Protein AF-A0A164T4S6-F1 (afdb_monomer_lite)

Organism: NCBI:txid1314777

Radius of gyration: 26.55 Å; chains: 1; bounding box: 50×39×120 Å

Secondary structure (DSSP, 8-state):
-HHHHHHHHHHSTTT-PPPPPPPHHHHHHHHHHHHHHHHSPPPHHHHHHHHHHHHHHHHHHHTT-HHHHHHHHTTS-HHHHHHHHHH-TTS-GGGGHHHHHHHHTT-HHHHHHHHHHHHT-GGGGG-TTTHHHHHHHHHHHGGGS-TT----TT---HHHHHHHHHSPPPTTTHHHHHHHHHHHHHTT-S-TTS-HHHHHHHHHHHH-GGGSTTTSTT--TTTSPPHHHHHHHHHHHHHHHHHHHHHHHHHHTT---------------S--SSSHHHHHHHHHHHHHHTTTSSS--------------

pLDDT: mean 75.46, std 19.37, range [27.86, 97.5]

Foldseek 3Di:
DVVVVVVCCVPCVVVPDPDPQDDPVLLVVLLVLLVVLLPDDDDPVSVVSNVVSLLSLQVCVVVVVLVVSVVSCVSDDVLSVLLSQLQPLVDQCVSNLSVLLSSCVPPLLVSQVVCLVVLPDPVCVVPLNSLRSVLVSLLSSVVVDDPLDAHDQSQANLSSLVSCVVDQDDLQCQQSSLVSVLVNVVRPNHHDPRDCVSVLVSLVCLQCVPPPPPRPPPHDPVSHHDPVSNVSSVVSNVVVVVVVVVVVVVVVVPDDDDDDDDDDDDDDDDDPDPPPVPVVVVVVVVVVVVPPPPDDDDDDDDDDDDDDD

Structure (mmCIF, N/CA/C/O backbone):
data_AF-A0A164T4S6-F1
#
_entry.id   AF-A0A164T4S6-F1
#
loop_
_atom_site.group_PDB
_atom_site.id
_atom_site.type_symbol
_atom_site.label_atom_id
_atom_site.label_alt_id
_atom_site.label_comp_id
_atom_site.label_asym_id
_atom_site.label_entity_id
_atom_site.label_seq_id
_atom_site.pdbx_PDB_ins_code
_atom_site.Cartn_x
_atom_site.Cartn_y
_atom_site.Cartn_z
_atom_site.occupancy
_atom_site.B_iso_or_equiv
_atom_site.auth_seq_id
_atom_site.auth_comp_id
_atom_site.auth_asym_id
_atom_site.auth_atom_id
_atom_site.pdbx_PDB_model_num
ATOM 1 N N . MET A 1 1 ? 11.920 -16.104 32.845 1.00 53.53 1 MET A N 1
ATOM 2 C CA . MET A 1 1 ? 10.856 -15.092 32.630 1.00 53.53 1 MET A CA 1
ATOM 3 C C . MET A 1 1 ? 9.452 -15.702 32.611 1.00 53.53 1 MET A C 1
ATOM 5 O O . MET A 1 1 ? 8.543 -15.026 33.067 1.00 53.53 1 MET A O 1
ATOM 9 N N . SER A 1 2 ? 9.275 -16.958 32.174 1.00 69.00 2 SER A N 1
ATOM 10 C CA . SER A 1 2 ? 7.973 -17.657 32.152 1.00 69.00 2 SER A CA 1
ATOM 11 C C . SER A 1 2 ? 7.280 -17.756 33.525 1.00 69.00 2 SER A C 1
ATOM 13 O O . SER A 1 2 ? 6.100 -17.437 33.637 1.00 69.00 2 SER A O 1
ATOM 15 N N . ASP A 1 3 ? 8.021 -18.089 34.587 1.00 77.25 3 ASP A N 1
ATOM 16 C CA . ASP A 1 3 ? 7.434 -18.346 35.918 1.00 77.25 3 ASP A CA 1
ATOM 17 C C . ASP A 1 3 ? 6.824 -17.096 36.567 1.00 77.25 3 ASP A C 1
ATOM 19 O O . ASP A 1 3 ? 5.832 -17.168 37.286 1.00 77.25 3 ASP A O 1
ATOM 23 N N . ARG A 1 4 ? 7.379 -15.916 36.261 1.00 74.38 4 ARG A N 1
ATOM 24 C CA . ARG A 1 4 ? 6.845 -14.633 36.738 1.00 74.38 4 ARG A CA 1
ATOM 25 C C . ARG A 1 4 ? 5.521 -14.290 36.062 1.00 74.38 4 ARG A C 1
ATOM 27 O O . ARG A 1 4 ? 4.605 -13.845 36.739 1.00 74.38 4 ARG A O 1
ATOM 34 N N . ALA A 1 5 ? 5.415 -14.504 34.751 1.00 75.00 5 ALA A N 1
ATOM 35 C CA . ALA A 1 5 ? 4.175 -14.258 34.018 1.00 75.00 5 ALA A CA 1
ATOM 36 C C . ALA A 1 5 ? 3.054 -15.203 34.482 1.00 75.00 5 ALA A C 1
ATOM 38 O O . ALA A 1 5 ? 1.925 -14.761 34.677 1.00 75.00 5 ALA A O 1
ATOM 39 N N . GLN A 1 6 ? 3.378 -16.476 34.739 1.00 74.12 6 GLN A N 1
ATOM 40 C CA . GLN A 1 6 ? 2.424 -17.437 35.300 1.00 74.12 6 GLN A CA 1
ATOM 41 C C . GLN A 1 6 ? 1.972 -17.066 36.714 1.00 74.12 6 GLN A C 1
ATOM 4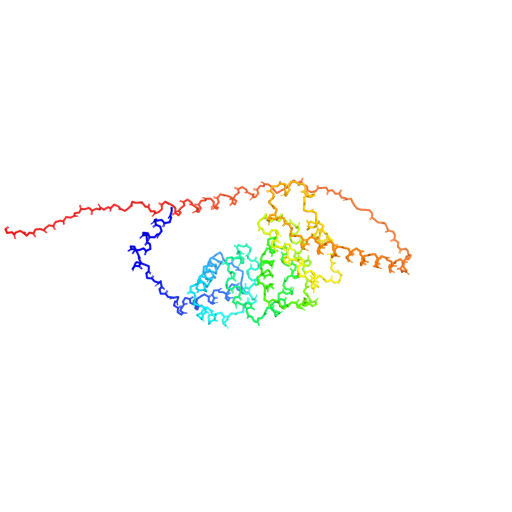3 O O . GLN A 1 6 ? 0.786 -17.170 37.006 1.00 74.12 6 GLN A O 1
ATOM 48 N N . PHE A 1 7 ? 2.881 -16.589 37.568 1.00 80.25 7 PHE A N 1
ATOM 49 C CA . PHE A 1 7 ? 2.536 -16.121 38.911 1.00 80.25 7 PHE A CA 1
ATOM 50 C C . PHE A 1 7 ? 1.555 -14.938 38.875 1.00 80.25 7 PHE A C 1
ATOM 52 O O . PHE A 1 7 ? 0.525 -14.977 39.542 1.00 80.25 7 PHE A O 1
ATOM 59 N N . TYR A 1 8 ? 1.813 -13.931 38.030 1.00 76.75 8 TYR A N 1
ATOM 60 C CA . TYR A 1 8 ? 0.903 -12.790 37.875 1.00 76.75 8 TYR A CA 1
ATOM 61 C C . TYR A 1 8 ? -0.464 -13.195 37.317 1.00 76.75 8 TYR A C 1
ATOM 63 O O . TYR A 1 8 ? -1.482 -12.715 37.805 1.00 76.75 8 TYR A O 1
ATOM 71 N N . LEU A 1 9 ? -0.511 -14.103 36.339 1.00 72.75 9 LEU A N 1
ATOM 72 C CA . LEU A 1 9 ? -1.779 -14.595 35.797 1.00 72.75 9 LEU A CA 1
ATOM 73 C C . LEU A 1 9 ? -2.565 -15.437 36.811 1.00 72.75 9 LEU A C 1
ATOM 75 O O . LEU A 1 9 ? -3.788 -15.374 36.809 1.00 72.75 9 LEU A O 1
ATOM 79 N N . ALA A 1 10 ? -1.892 -16.199 37.678 1.00 78.12 10 ALA A N 1
ATOM 80 C CA . ALA A 1 10 ? -2.542 -17.054 38.669 1.00 78.12 10 ALA A CA 1
ATOM 81 C C . ALA A 1 10 ? -3.061 -16.279 39.892 1.00 78.12 10 ALA A C 1
ATOM 83 O O . ALA A 1 10 ? -4.172 -16.545 40.347 1.00 78.12 10 ALA A O 1
ATOM 84 N N . GLU A 1 11 ? -2.293 -15.319 40.421 1.00 77.69 11 GLU A N 1
ATOM 85 C CA . GLU A 1 11 ? -2.702 -14.547 41.606 1.00 77.69 11 GLU A CA 1
ATOM 86 C C . GLU A 1 11 ? -3.629 -13.374 41.280 1.00 77.69 11 GLU A C 1
ATOM 88 O O . GLU A 1 11 ? -4.507 -13.050 42.077 1.00 77.69 11 GLU A O 1
ATOM 93 N N . GLN A 1 12 ? -3.460 -12.727 40.123 1.00 70.31 12 GLN A N 1
ATOM 94 C CA . GLN A 1 12 ? -4.200 -11.505 39.788 1.00 70.31 12 GLN A CA 1
ATOM 95 C C . GLN A 1 12 ? -5.342 -11.739 38.800 1.00 70.31 12 GLN A C 1
ATOM 97 O O . GLN A 1 12 ? -5.926 -10.779 38.305 1.00 70.31 12 GLN A O 1
ATOM 102 N N . HIS A 1 13 ? -5.722 -12.993 38.528 1.00 61.00 13 HIS A N 1
ATOM 103 C CA . HIS A 1 13 ? -6.769 -13.288 37.546 1.00 61.00 13 HIS A CA 1
ATOM 104 C C . HIS A 1 13 ? -8.099 -12.581 37.857 1.00 61.00 13 HIS A C 1
ATOM 106 O O . HIS A 1 13 ? -8.783 -12.129 36.946 1.00 61.00 13 HIS A O 1
ATOM 112 N N . ALA A 1 14 ? -8.425 -12.418 39.144 1.00 61.34 14 ALA A N 1
ATOM 113 C CA . ALA A 1 14 ? -9.614 -11.698 39.596 1.00 61.34 14 ALA A CA 1
ATOM 114 C C . ALA A 1 14 ? -9.501 -10.162 39.488 1.00 61.34 14 ALA A C 1
ATOM 116 O O . ALA A 1 14 ? -10.524 -9.483 39.501 1.00 61.34 14 ALA A O 1
ATOM 117 N N . ALA A 1 15 ? -8.286 -9.610 39.388 1.00 64.75 15 ALA A N 1
ATOM 118 C CA . ALA A 1 15 ? -8.046 -8.173 39.232 1.00 64.75 15 ALA A CA 1
ATOM 119 C C . ALA A 1 15 ? -8.125 -7.717 37.764 1.00 64.75 15 ALA A C 1
ATOM 121 O O . ALA A 1 15 ? -8.356 -6.542 37.495 1.00 64.75 15 ALA A O 1
ATOM 122 N N . PHE A 1 16 ? -7.987 -8.644 36.812 1.00 61.59 16 PHE A N 1
ATOM 123 C CA . PHE A 1 16 ? -8.205 -8.386 35.391 1.00 61.59 16 PHE A CA 1
ATOM 124 C C . PHE A 1 16 ? -9.669 -8.640 35.022 1.00 61.59 16 PHE A C 1
ATOM 126 O O . PHE A 1 16 ? -9.987 -9.531 34.236 1.00 61.59 16 PHE A O 1
ATOM 133 N N . THR A 1 17 ? -10.588 -7.866 35.601 1.00 63.00 17 THR A N 1
ATOM 134 C CA . THR A 1 17 ? -11.929 -7.762 35.020 1.00 63.00 17 THR A CA 1
ATOM 135 C C . THR A 1 17 ? -11.791 -7.091 33.664 1.00 63.00 17 THR A C 1
ATOM 137 O O . THR A 1 17 ? -11.206 -6.009 33.588 1.00 63.00 17 THR A O 1
ATOM 140 N N . SER A 1 18 ? -12.312 -7.720 32.607 1.00 58.50 18 SER A N 1
ATOM 141 C CA . SER A 1 18 ? -12.446 -7.073 31.303 1.00 58.50 18 SER A CA 1
ATOM 142 C C . SER A 1 18 ? -13.055 -5.693 31.516 1.00 58.50 18 SER A C 1
ATOM 144 O O . SER A 1 18 ? -14.086 -5.575 32.187 1.00 58.50 18 SER A O 1
ATOM 146 N N . LEU A 1 19 ? -12.386 -4.654 31.010 1.00 57.62 19 LEU A N 1
ATOM 147 C CA . LEU A 1 19 ? -12.955 -3.315 31.047 1.00 57.62 19 LEU A CA 1
ATOM 148 C C . LEU A 1 19 ? -14.334 -3.376 30.375 1.00 57.62 19 LEU A C 1
ATOM 150 O O . LEU A 1 19 ? -14.503 -4.126 29.406 1.00 57.62 19 LEU A O 1
ATOM 154 N N . PRO A 1 20 ? -15.337 -2.652 30.900 1.00 66.00 20 PRO A N 1
ATOM 155 C CA . PRO A 1 20 ? -16.595 -2.527 30.189 1.00 66.00 20 PRO A CA 1
ATOM 156 C C . PRO A 1 20 ? -16.285 -2.036 28.774 1.00 66.00 20 PRO A C 1
ATOM 158 O O . PRO A 1 20 ? -15.467 -1.131 28.597 1.00 66.00 20 PRO A O 1
ATOM 161 N N . GLY A 1 21 ? -16.900 -2.675 27.776 1.00 60.75 21 GLY A N 1
ATOM 162 C CA . GLY A 1 21 ? -16.766 -2.236 26.392 1.00 60.75 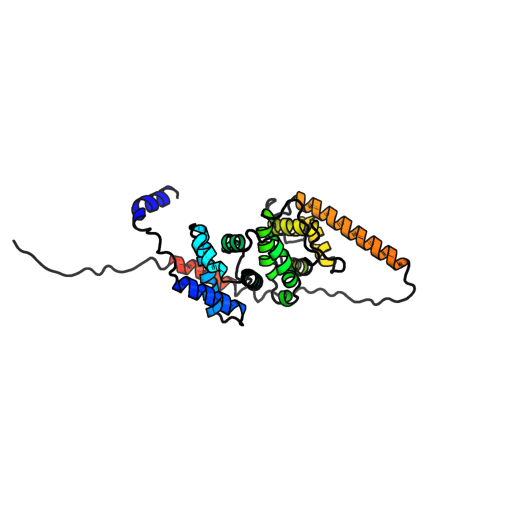21 GLY A CA 1
ATOM 163 C C . GLY A 1 21 ? -17.153 -0.757 26.250 1.00 60.75 21 GLY A C 1
ATOM 164 O O . GLY A 1 21 ? -17.875 -0.234 27.107 1.00 60.75 21 GLY A O 1
ATOM 165 N N . PRO A 1 22 ? -16.685 -0.082 25.188 1.00 65.88 22 PRO A N 1
ATOM 166 C CA . PRO A 1 22 ? -16.981 1.329 24.962 1.00 65.88 22 PRO A CA 1
ATOM 167 C C . PRO A 1 22 ? -18.489 1.573 25.003 1.00 65.88 22 PRO A C 1
ATOM 169 O O . PRO A 1 22 ? -19.285 0.770 24.501 1.00 65.88 22 PRO A O 1
ATOM 172 N N . SER A 1 23 ? -18.889 2.682 25.619 1.00 71.12 23 SER A N 1
ATOM 173 C CA . SER A 1 23 ? -20.292 3.070 25.651 1.00 71.12 23 SER A CA 1
ATOM 174 C C . SER A 1 23 ? -20.761 3.483 24.253 1.00 71.12 23 SER A C 1
ATOM 176 O O . SER A 1 23 ? -19.966 3.842 23.386 1.00 71.12 23 SER A O 1
ATOM 178 N N . ALA A 1 24 ? -22.076 3.478 24.023 1.00 67.31 24 ALA A N 1
ATOM 179 C CA . ALA A 1 24 ? -22.638 3.970 22.762 1.00 67.31 24 ALA A CA 1
ATOM 180 C C . ALA A 1 24 ? -22.253 5.436 22.474 1.00 67.31 24 ALA A C 1
ATOM 182 O O . ALA A 1 24 ? -22.134 5.812 21.315 1.00 67.31 24 ALA A O 1
ATOM 183 N N . GLN A 1 25 ? -22.019 6.235 23.521 1.00 71.00 25 GLN A N 1
ATOM 184 C CA . GLN A 1 25 ? -21.594 7.626 23.398 1.00 71.00 25 GLN A CA 1
ATOM 185 C C . GLN A 1 25 ? -20.127 7.743 22.963 1.00 71.00 25 GLN A C 1
ATOM 187 O O . GLN A 1 25 ? -19.822 8.561 22.102 1.00 71.00 25 GLN A O 1
ATOM 192 N N . ASP A 1 26 ? -19.240 6.890 23.486 1.00 68.19 26 ASP A N 1
ATOM 193 C CA . ASP A 1 26 ? -17.829 6.850 23.061 1.00 68.19 26 ASP A CA 1
ATOM 194 C C . ASP A 1 26 ? -17.719 6.460 21.581 1.00 68.19 26 ASP A C 1
ATOM 196 O O . ASP A 1 26 ? -16.892 6.976 20.834 1.00 68.19 26 ASP A O 1
ATOM 200 N N . ILE A 1 27 ? -18.601 5.556 21.151 1.00 65.12 27 ILE A N 1
ATOM 201 C CA . ILE A 1 27 ? -18.738 5.124 19.762 1.00 65.12 27 ILE A CA 1
ATOM 202 C C . ILE A 1 27 ? -19.210 6.272 18.856 1.00 65.12 27 ILE A C 1
ATOM 204 O O . ILE A 1 27 ? -18.716 6.411 17.738 1.00 65.12 27 ILE A O 1
ATOM 208 N N . GLU A 1 28 ? -20.166 7.078 19.314 1.00 69.94 28 GLU A N 1
ATOM 209 C CA . GLU A 1 28 ? -20.693 8.222 18.565 1.00 69.94 28 GLU A CA 1
ATOM 210 C C . GLU A 1 28 ? -19.655 9.351 18.463 1.00 69.94 28 GLU A C 1
ATOM 212 O O . GLU A 1 28 ? -19.387 9.820 17.360 1.00 69.94 28 GLU A O 1
ATOM 217 N N . GLU A 1 29 ? -18.964 9.699 19.560 1.00 74.44 29 GLU A N 1
ATOM 218 C CA . GLU A 1 29 ? -17.875 10.695 19.545 1.00 74.44 29 GLU A CA 1
ATOM 219 C C . GLU A 1 29 ? -16.728 10.266 18.618 1.00 74.44 29 GLU A C 1
ATOM 221 O O . GLU A 1 29 ? -16.158 11.086 17.893 1.00 74.44 29 GLU A O 1
ATOM 226 N N . LEU A 1 30 ? -16.408 8.972 18.599 1.00 69.00 30 LEU A N 1
ATOM 227 C CA . LEU A 1 30 ? -15.447 8.371 17.681 1.00 69.00 30 LEU A CA 1
ATOM 228 C C . LEU A 1 30 ? -15.857 8.566 16.210 1.00 69.00 30 LEU A C 1
ATOM 230 O O . LEU A 1 30 ? -15.025 8.961 15.388 1.00 69.00 30 LEU A O 1
ATOM 234 N N . VAL A 1 31 ? -17.121 8.291 15.872 1.00 68.06 31 VAL A N 1
ATOM 235 C CA . VAL A 1 31 ? -17.654 8.469 14.512 1.00 68.06 31 VAL A CA 1
ATOM 236 C C . VAL A 1 31 ? -17.639 9.942 14.119 1.00 68.06 31 VAL A C 1
ATOM 238 O O . VAL A 1 31 ? -17.130 10.272 13.048 1.00 68.06 31 VAL A O 1
ATOM 241 N N . ASP A 1 32 ? -18.112 10.825 14.994 1.00 74.62 32 ASP A N 1
ATOM 242 C CA . ASP A 1 32 ? -18.137 12.269 14.758 1.00 74.62 32 ASP A CA 1
ATOM 243 C C . ASP A 1 32 ? -16.727 12.834 14.573 1.00 74.62 32 ASP A C 1
ATOM 245 O O . ASP A 1 32 ? -16.488 13.627 13.661 1.00 74.62 32 ASP A O 1
ATOM 249 N N . THR A 1 33 ? -15.766 12.375 15.379 1.00 73.38 33 THR A N 1
ATOM 250 C CA . THR A 1 33 ? -14.356 12.766 15.257 1.00 73.38 33 THR A CA 1
ATOM 251 C C . THR A 1 33 ? -13.774 12.291 13.930 1.00 73.38 33 THR A C 1
ATOM 253 O O . THR A 1 33 ? -13.115 13.070 13.242 1.00 73.38 33 THR A O 1
ATOM 256 N N . ALA A 1 34 ? -14.036 11.044 13.524 1.00 67.12 34 ALA A N 1
ATOM 257 C CA . ALA A 1 34 ? -13.572 10.519 12.242 1.00 67.12 34 ALA A CA 1
ATOM 258 C C . ALA A 1 34 ? -14.177 11.287 11.056 1.00 67.12 34 ALA A C 1
ATOM 260 O O . ALA A 1 34 ? -13.459 11.633 10.120 1.00 67.12 34 ALA A O 1
ATOM 261 N N . VAL A 1 35 ? -15.473 11.608 11.103 1.00 69.25 35 VAL A N 1
ATOM 262 C CA . VAL A 1 35 ? -16.148 12.398 10.064 1.00 69.25 35 VAL A CA 1
ATOM 263 C C . VAL A 1 35 ? -15.596 13.825 10.021 1.00 69.25 35 VAL A C 1
ATOM 265 O O . VAL A 1 35 ? -15.234 14.299 8.943 1.00 69.25 35 VAL A O 1
ATOM 268 N N . ALA A 1 36 ? -15.445 14.494 11.166 1.00 72.81 36 ALA A N 1
ATOM 269 C CA . ALA A 1 36 ? -14.851 15.829 11.241 1.00 72.81 36 ALA A CA 1
ATOM 270 C C . ALA A 1 36 ? -13.428 15.846 10.661 1.00 72.81 36 ALA A C 1
ATOM 272 O O . ALA A 1 36 ? -13.088 16.728 9.872 1.00 72.81 36 ALA A O 1
ATOM 273 N N . PHE A 1 37 ? -12.633 14.817 10.966 1.00 69.62 37 PHE A N 1
ATOM 274 C CA . PHE A 1 37 ? -11.279 14.652 10.443 1.00 69.62 37 PHE A CA 1
ATOM 275 C C . PHE A 1 37 ? -11.242 14.540 8.913 1.00 69.62 37 PHE A C 1
ATOM 277 O O . PHE A 1 37 ? -10.322 15.038 8.268 1.00 69.62 37 PHE A O 1
ATOM 284 N N . THR A 1 38 ? -12.244 13.905 8.298 1.00 66.50 38 THR A N 1
ATOM 285 C CA . THR A 1 38 ? -12.304 13.787 6.830 1.00 66.50 38 THR A CA 1
ATOM 286 C C . THR A 1 38 ? -12.634 15.102 6.116 1.00 66.50 38 THR A C 1
ATOM 288 O O . THR A 1 38 ? -12.382 15.210 4.914 1.00 66.50 38 THR A O 1
ATOM 291 N N . HIS A 1 39 ? -13.181 16.095 6.827 1.00 67.62 39 HIS A N 1
ATOM 292 C CA . HIS A 1 39 ? -13.731 17.318 6.241 1.00 67.62 39 HIS A CA 1
ATOM 293 C C . HIS A 1 39 ? -12.917 18.597 6.496 1.00 67.62 39 HIS A C 1
ATOM 295 O O . HIS A 1 39 ? -13.219 19.598 5.845 1.00 67.62 39 HIS A O 1
ATOM 301 N N . ASP A 1 40 ? -11.897 18.594 7.365 1.00 67.75 40 ASP A N 1
ATOM 302 C CA . ASP A 1 40 ? -11.226 19.832 7.798 1.00 67.75 40 ASP A CA 1
ATOM 303 C C . ASP A 1 40 ? -9.687 19.747 7.896 1.00 67.75 40 ASP A C 1
ATOM 305 O O . ASP A 1 40 ? -9.095 18.666 7.914 1.00 67.75 40 ASP A O 1
ATOM 309 N N . VAL A 1 41 ? -9.027 20.913 7.955 1.00 56.09 41 VAL A N 1
ATOM 310 C CA . VAL A 1 41 ? -7.586 21.031 8.245 1.00 56.09 41 VAL A CA 1
ATOM 311 C C . VAL A 1 41 ? -7.369 20.767 9.731 1.00 56.09 41 VAL A C 1
ATOM 313 O O . VAL A 1 41 ? -7.910 21.459 10.591 1.00 56.09 41 VAL A O 1
ATOM 316 N N . THR A 1 42 ? -6.574 19.747 10.029 1.00 58.88 42 THR A N 1
ATOM 317 C CA . THR A 1 42 ? -6.456 19.179 11.367 1.00 58.88 42 THR A CA 1
ATOM 318 C C . THR A 1 42 ? -5.839 20.150 12.371 1.00 58.88 42 THR A C 1
ATOM 320 O O . THR A 1 42 ? -4.770 20.727 12.157 1.00 58.88 42 THR A O 1
ATOM 323 N N . THR A 1 43 ? -6.505 20.321 13.514 1.00 68.88 43 THR A N 1
ATOM 324 C CA . THR A 1 43 ? -5.838 20.802 14.727 1.00 68.88 43 THR A CA 1
ATOM 325 C C . THR A 1 43 ? -5.106 19.626 15.371 1.00 68.88 43 THR A C 1
ATOM 327 O O . THR A 1 43 ? -5.523 18.475 15.240 1.00 68.88 43 THR A O 1
ATOM 330 N N . GLN A 1 44 ? -4.022 19.898 16.099 1.00 72.69 44 GLN A N 1
ATOM 331 C CA . GLN A 1 44 ? -3.268 18.847 16.791 1.00 72.69 44 GLN A CA 1
ATOM 332 C C . GLN A 1 44 ? -4.151 18.023 17.753 1.00 72.69 44 GLN A C 1
ATOM 334 O O . GLN A 1 44 ? -3.960 16.821 17.891 1.00 72.69 44 GLN A O 1
ATOM 339 N N . GLU A 1 45 ? -5.142 18.649 18.389 1.00 74.62 45 GLU A N 1
ATOM 340 C CA . GLU A 1 45 ? -6.065 17.965 19.303 1.00 74.62 45 GLU A CA 1
ATOM 341 C C . GLU A 1 45 ? -7.004 16.991 18.570 1.00 74.62 45 GLU A C 1
ATOM 343 O O . GLU A 1 45 ? -7.277 15.902 19.075 1.00 74.62 45 GLU A O 1
ATOM 348 N N . LEU A 1 46 ? -7.472 17.350 17.367 1.00 73.06 46 LEU A N 1
ATOM 349 C CA . LEU A 1 46 ? -8.282 16.456 16.531 1.00 73.06 46 LEU A CA 1
ATOM 350 C C . LEU A 1 46 ? -7.455 15.281 15.997 1.00 73.06 46 LEU A C 1
ATOM 352 O O . LEU A 1 46 ? -7.969 14.164 15.947 1.00 73.06 46 LEU A O 1
ATOM 356 N N . ASP A 1 47 ? -6.179 15.513 15.664 1.00 74.62 47 ASP A N 1
ATOM 357 C CA . ASP A 1 47 ? -5.230 14.443 15.334 1.00 74.62 47 ASP A CA 1
ATOM 358 C C . ASP A 1 47 ? -5.140 13.428 16.479 1.00 74.62 47 ASP A C 1
ATOM 360 O O . ASP A 1 47 ? -5.366 12.243 16.254 1.00 74.62 47 ASP A O 1
ATOM 364 N N . GLU A 1 48 ? -4.843 13.877 17.703 1.00 80.12 48 GLU A N 1
ATOM 365 C CA . GLU A 1 48 ? -4.649 12.997 18.864 1.00 80.12 48 GLU A CA 1
ATOM 366 C C . GLU A 1 48 ? -5.906 12.189 19.203 1.00 80.12 48 GLU A C 1
ATOM 368 O O . GLU A 1 48 ? -5.820 10.971 19.383 1.00 80.12 48 GLU A O 1
ATOM 373 N N . LYS A 1 49 ? -7.081 12.834 19.207 1.00 79.75 49 LYS A N 1
ATOM 374 C CA . LYS A 1 49 ? -8.357 12.141 19.419 1.00 79.75 49 LYS A CA 1
ATOM 375 C C . LYS A 1 49 ? -8.618 11.085 18.354 1.00 79.75 49 LYS A C 1
ATOM 377 O O . LYS A 1 49 ? -9.011 9.977 18.700 1.00 79.75 49 LYS A O 1
ATOM 382 N N . PHE A 1 50 ? -8.374 11.401 17.080 1.00 78.50 50 PHE A N 1
ATOM 383 C CA . PHE A 1 50 ? -8.542 10.450 15.982 1.00 78.50 50 PHE A CA 1
ATOM 384 C C . PHE A 1 50 ? -7.581 9.255 16.100 1.00 78.50 50 PHE A C 1
ATOM 386 O O . PHE A 1 50 ? -7.980 8.117 15.844 1.00 78.50 50 PHE A O 1
ATOM 393 N N . ILE A 1 51 ? -6.332 9.481 16.532 1.00 80.25 51 ILE A N 1
ATOM 394 C CA . ILE A 1 51 ? -5.367 8.398 16.784 1.00 80.25 51 ILE A CA 1
ATOM 395 C C . ILE A 1 51 ? -5.914 7.428 17.833 1.00 80.25 51 ILE A C 1
ATOM 397 O O . ILE A 1 51 ? -5.951 6.220 17.592 1.00 80.25 51 ILE A O 1
ATOM 401 N N . ASP A 1 52 ? -6.339 7.953 18.980 1.00 82.62 52 ASP A N 1
ATOM 402 C CA . ASP A 1 52 ? -6.804 7.149 20.112 1.00 82.62 52 ASP A CA 1
ATOM 403 C C . ASP A 1 52 ? -8.061 6.341 19.759 1.00 82.62 52 ASP A C 1
ATOM 405 O O . ASP A 1 52 ? -8.141 5.129 19.981 1.00 82.62 52 ASP A O 1
ATOM 409 N N . ALA A 1 53 ? -8.988 7.000 19.070 1.00 81.25 53 ALA A N 1
ATOM 410 C CA . ALA A 1 53 ? -10.172 6.432 18.446 1.00 81.25 53 ALA A CA 1
ATOM 411 C C . ALA A 1 53 ? -9.876 5.187 17.587 1.00 81.25 53 ALA A C 1
ATOM 413 O O . ALA A 1 53 ? -10.463 4.111 17.760 1.00 81.25 53 ALA A O 1
ATOM 414 N N . VAL A 1 54 ? -8.942 5.326 16.646 1.00 82.38 54 VAL A N 1
ATOM 415 C CA . VAL A 1 54 ? -8.575 4.269 15.700 1.00 82.38 54 VAL A CA 1
ATOM 416 C C . VAL A 1 54 ? -7.863 3.115 16.407 1.00 82.38 54 VAL A C 1
ATOM 418 O O . VAL A 1 54 ? -8.156 1.947 16.134 1.00 82.38 54 VAL A O 1
ATOM 421 N N . MET A 1 55 ? -6.949 3.424 17.329 1.00 84.06 55 MET A N 1
ATOM 422 C CA . MET A 1 55 ? -6.239 2.411 18.112 1.00 84.06 55 MET A CA 1
ATOM 423 C C . MET A 1 55 ? -7.201 1.613 18.996 1.00 84.06 55 MET A C 1
ATOM 425 O O . MET A 1 55 ? -7.100 0.385 19.053 1.00 84.06 55 MET A O 1
ATOM 429 N N . THR A 1 56 ? -8.184 2.286 19.597 1.00 83.31 56 THR A N 1
ATOM 430 C CA . THR A 1 56 ? -9.256 1.655 20.374 1.00 83.31 56 THR A CA 1
ATOM 431 C C . THR A 1 56 ? -10.067 0.693 19.510 1.00 83.31 56 THR A C 1
ATOM 433 O O . THR A 1 56 ? -10.226 -0.472 19.874 1.00 83.31 56 THR A O 1
ATOM 436 N N . CYS A 1 57 ? -10.497 1.115 18.314 1.00 82.31 57 CYS A N 1
ATOM 437 C CA . CYS A 1 57 ? -11.197 0.231 17.374 1.00 82.31 57 CYS A CA 1
ATOM 438 C C . CYS A 1 57 ? -10.378 -1.014 17.028 1.00 82.31 57 CYS A C 1
ATOM 440 O O . CYS A 1 57 ? -10.904 -2.126 17.005 1.00 82.31 57 CYS A O 1
ATOM 442 N N . ASN A 1 58 ? -9.084 -0.838 16.759 1.00 85.69 58 ASN A N 1
ATOM 443 C CA . ASN A 1 58 ? -8.212 -1.948 16.407 1.00 85.69 58 ASN A CA 1
ATOM 444 C C . ASN A 1 58 ? -8.007 -2.923 17.586 1.00 85.69 58 ASN A C 1
ATOM 446 O O . ASN A 1 58 ? -7.993 -4.134 17.364 1.00 85.69 58 ASN A O 1
ATOM 450 N N . SER A 1 59 ? -7.922 -2.424 18.828 1.00 84.62 59 SER A N 1
ATOM 451 C CA . SER A 1 59 ? -7.874 -3.268 20.037 1.00 84.62 59 SER A CA 1
ATOM 452 C C . SER A 1 59 ? -9.151 -4.089 20.204 1.00 84.62 59 SER A C 1
ATOM 454 O O . SER A 1 59 ? -9.085 -5.302 20.395 1.00 84.62 59 SER A O 1
ATOM 456 N N . LEU A 1 60 ? -10.317 -3.459 20.029 1.00 84.38 60 LEU A N 1
ATOM 457 C CA . LEU A 1 60 ? -11.619 -4.125 20.146 1.00 84.38 60 LEU A CA 1
ATOM 458 C C . LEU A 1 60 ? -11.786 -5.271 19.141 1.00 84.38 60 LEU A C 1
ATOM 460 O O . LEU A 1 60 ? -12.328 -6.322 19.483 1.00 84.38 60 LEU A O 1
ATOM 464 N N . ILE A 1 61 ? -11.275 -5.111 17.915 1.00 84.25 61 ILE A N 1
ATOM 465 C CA . ILE A 1 61 ? -11.245 -6.204 16.931 1.00 84.25 61 ILE A CA 1
ATOM 466 C C . ILE A 1 61 ? -10.401 -7.375 17.456 1.00 84.25 61 ILE A C 1
ATOM 468 O O . ILE A 1 61 ? -10.822 -8.528 17.347 1.00 84.25 61 ILE A O 1
ATOM 472 N N . GLY A 1 62 ? -9.239 -7.090 18.053 1.00 81.38 62 GLY A N 1
ATOM 473 C CA . GLY A 1 62 ? -8.372 -8.098 18.673 1.00 81.38 62 GLY A CA 1
ATOM 474 C C . GLY A 1 62 ? -9.029 -8.829 19.850 1.00 81.38 62 GLY A C 1
ATOM 475 O O . GLY A 1 62 ? -8.824 -10.030 20.024 1.00 81.38 62 GLY A O 1
ATOM 476 N N . GLU A 1 63 ? -9.882 -8.136 20.602 1.00 83.69 63 GLU A N 1
ATOM 477 C CA . GLU A 1 63 ? -10.663 -8.668 21.728 1.00 83.69 63 GLU A CA 1
ATOM 478 C C . GLU A 1 63 ? -11.948 -9.404 21.298 1.00 83.69 63 GLU A C 1
ATOM 480 O O . GLU A 1 63 ? -12.772 -9.771 22.133 1.00 83.69 63 GLU A O 1
ATOM 485 N N . GLN A 1 64 ? -12.113 -9.675 19.998 1.00 79.69 64 GLN A N 1
ATOM 486 C CA . GLN A 1 64 ? -13.273 -10.350 19.398 1.00 79.69 64 GLN A CA 1
ATOM 487 C C . GLN A 1 64 ? -14.589 -9.552 19.450 1.00 79.69 64 GLN A C 1
ATOM 489 O O . GLN A 1 64 ? -15.640 -10.088 19.089 1.00 79.69 64 GLN A O 1
ATOM 494 N N . ALA A 1 65 ? -14.543 -8.255 19.765 1.00 82.44 65 ALA A N 1
ATOM 495 C CA . ALA A 1 65 ? -15.677 -7.330 19.667 1.00 82.44 65 ALA A CA 1
ATOM 496 C C . ALA A 1 65 ? -15.893 -6.830 18.219 1.00 82.44 65 ALA A C 1
ATOM 498 O O . ALA A 1 65 ? -16.121 -5.652 17.934 1.00 82.44 65 ALA A O 1
ATOM 499 N N . VAL A 1 66 ? -15.779 -7.746 17.250 1.00 85.06 66 VAL A N 1
ATOM 500 C CA . VAL A 1 66 ? -15.847 -7.441 15.811 1.00 85.06 66 VAL A CA 1
ATOM 501 C C . VAL A 1 66 ? -17.237 -6.946 15.415 1.00 85.06 66 VAL A C 1
ATOM 503 O O . VAL A 1 66 ? -17.369 -6.131 14.505 1.00 85.06 66 VAL A O 1
ATOM 506 N N . ARG A 1 67 ? -18.292 -7.436 16.078 1.00 84.12 67 ARG A N 1
ATOM 507 C CA . ARG A 1 67 ? -19.679 -7.077 15.748 1.00 84.12 67 ARG A CA 1
ATOM 508 C C . ARG A 1 67 ? -19.957 -5.618 16.088 1.00 84.12 67 ARG A C 1
ATOM 510 O O . ARG A 1 67 ? -20.592 -4.920 15.303 1.00 84.12 67 ARG A O 1
ATOM 517 N N . GLU A 1 68 ? -19.461 -5.189 17.238 1.00 81.31 68 GLU A N 1
ATOM 518 C CA . GLU A 1 68 ? -19.536 -3.833 17.748 1.00 81.31 68 GLU A CA 1
ATOM 519 C C . GLU A 1 68 ? -18.838 -2.913 16.755 1.00 81.31 68 GLU A C 1
ATOM 521 O O . GLU A 1 68 ? -19.496 -2.057 16.175 1.00 81.31 68 GLU A O 1
ATOM 526 N N . VAL A 1 69 ? -17.568 -3.182 16.432 1.00 82.12 69 VAL A N 1
ATOM 527 C CA . VAL A 1 69 ? -16.802 -2.367 15.477 1.00 82.12 69 VAL A CA 1
ATOM 528 C C . VAL A 1 69 ? -17.442 -2.353 14.087 1.00 82.12 69 VAL A C 1
ATOM 530 O O . VAL A 1 69 ? -17.535 -1.285 13.486 1.00 82.12 69 VAL A O 1
ATOM 533 N N . LYS A 1 70 ? -17.973 -3.481 13.586 1.00 84.12 70 LYS A N 1
ATOM 534 C CA . LYS A 1 70 ? -18.729 -3.502 12.319 1.00 84.12 70 LYS A CA 1
ATOM 535 C C . LYS A 1 70 ? -19.924 -2.542 12.362 1.00 84.12 70 LYS A C 1
ATOM 537 O O . LYS A 1 70 ? -20.121 -1.808 11.397 1.00 84.12 70 LYS A O 1
ATOM 542 N N . ASN A 1 71 ? -20.663 -2.501 13.471 1.00 81.25 71 ASN A N 1
ATOM 543 C CA . ASN A 1 71 ? -21.805 -1.601 13.660 1.00 81.25 71 ASN A CA 1
ATOM 544 C C . ASN A 1 71 ? -21.400 -0.117 13.744 1.00 81.25 71 ASN A C 1
ATOM 546 O O . ASN A 1 71 ? -22.094 0.742 13.210 1.00 81.25 71 ASN A O 1
ATOM 550 N N . ILE A 1 72 ? -20.258 0.202 14.361 1.00 74.56 72 ILE A N 1
ATOM 551 C CA . ILE A 1 72 ? -19.698 1.568 14.322 1.00 74.56 72 ILE A CA 1
ATOM 552 C C . ILE A 1 72 ? -19.371 1.934 12.876 1.00 74.56 72 ILE A C 1
ATOM 554 O O . ILE A 1 72 ? -19.811 2.943 12.328 1.00 74.56 72 ILE A O 1
ATOM 558 N N . SER A 1 73 ? -18.614 1.047 12.241 1.00 75.94 73 SER A N 1
ATOM 559 C CA . SER A 1 73 ? -17.984 1.291 10.957 1.00 75.94 73 SER A CA 1
ATOM 560 C C . SER A 1 73 ? -18.986 1.363 9.799 1.00 75.94 73 SER A C 1
ATOM 562 O O . SER A 1 73 ? -18.689 1.992 8.791 1.00 75.94 73 SER A O 1
ATOM 564 N N . SER A 1 74 ? -20.198 0.807 9.949 1.00 81.31 74 SER A N 1
ATOM 565 C CA . SER A 1 74 ? -21.251 0.892 8.927 1.00 81.31 74 SER A CA 1
ATOM 566 C C . SER A 1 74 ? -21.748 2.314 8.665 1.00 81.31 74 SER A C 1
ATOM 568 O O . SER A 1 74 ? -22.400 2.543 7.649 1.00 81.31 74 SER A O 1
ATOM 570 N N . HIS A 1 75 ? -21.459 3.253 9.567 1.00 76.12 75 HIS A N 1
ATOM 571 C CA . HIS A 1 75 ? -21.849 4.657 9.447 1.00 76.12 75 HIS A CA 1
ATOM 572 C C . HIS A 1 75 ? -20.755 5.532 8.824 1.00 76.12 75 HIS A C 1
ATOM 574 O O . HIS A 1 75 ? -21.007 6.702 8.545 1.00 76.12 75 HIS A O 1
ATOM 580 N N . VAL A 1 76 ? -19.555 4.988 8.589 1.00 76.06 76 VAL A N 1
ATOM 581 C CA . VAL A 1 76 ? -18.399 5.764 8.129 1.00 76.06 76 VAL A CA 1
ATOM 582 C C . VAL A 1 76 ? -17.963 5.325 6.737 1.00 76.06 76 VAL A C 1
ATOM 584 O O . VAL A 1 76 ? -17.922 4.137 6.419 1.00 76.06 76 VAL A O 1
ATOM 587 N N . ASP A 1 77 ? -17.585 6.291 5.899 1.00 82.69 77 ASP A N 1
ATOM 588 C CA . ASP A 1 77 ? -16.944 5.999 4.621 1.00 82.69 77 ASP A CA 1
ATOM 589 C C . ASP A 1 77 ? -15.500 5.524 4.852 1.00 82.69 77 ASP A C 1
ATOM 591 O O . ASP A 1 77 ? -14.552 6.305 4.977 1.00 82.69 77 ASP A O 1
ATOM 595 N N . HIS A 1 78 ? -15.333 4.205 4.896 1.00 83.31 78 HIS A N 1
ATOM 596 C CA . HIS A 1 78 ? -14.041 3.540 5.024 1.00 83.31 78 HIS A CA 1
ATOM 597 C C . HIS A 1 78 ? -13.002 3.995 3.987 1.00 83.31 78 HIS A C 1
ATOM 599 O O . HIS A 1 78 ? -11.806 3.977 4.276 1.00 83.31 78 HIS A O 1
ATOM 605 N N . LEU A 1 79 ? -13.423 4.396 2.779 1.00 85.06 79 LEU A N 1
ATOM 606 C CA . LEU A 1 79 ? -12.493 4.877 1.760 1.00 85.06 79 LEU A CA 1
ATOM 607 C C . LEU A 1 79 ? -11.863 6.205 2.191 1.00 85.06 79 LEU A C 1
ATOM 609 O O . LEU A 1 79 ? -10.671 6.413 1.966 1.00 85.06 79 LEU A O 1
ATOM 613 N N . GLN A 1 80 ? -12.632 7.091 2.829 1.00 83.06 80 GLN A N 1
ATOM 614 C CA . GLN A 1 80 ? -12.100 8.346 3.367 1.00 83.06 80 GLN A CA 1
ATOM 615 C C . GLN A 1 80 ? -11.165 8.090 4.542 1.00 83.06 80 GLN A C 1
ATOM 617 O O . GLN A 1 80 ? -10.091 8.684 4.591 1.00 83.06 80 GLN A O 1
ATOM 622 N N . ILE A 1 81 ? -11.514 7.147 5.424 1.00 81.19 81 ILE A N 1
ATOM 623 C CA . ILE A 1 81 ? -10.629 6.709 6.510 1.00 81.19 81 ILE A CA 1
ATOM 624 C C . ILE A 1 81 ? -9.282 6.216 5.946 1.00 81.19 81 ILE A C 1
ATOM 626 O O . ILE A 1 81 ? -8.221 6.631 6.409 1.00 81.19 81 ILE A O 1
ATOM 630 N N . LEU A 1 82 ? -9.294 5.376 4.905 1.00 85.31 82 LEU A N 1
ATOM 631 C CA . LEU A 1 82 ? -8.059 4.896 4.275 1.00 85.31 82 LEU A CA 1
ATOM 632 C C . LEU A 1 82 ? -7.244 6.029 3.644 1.00 85.31 82 LEU A C 1
ATOM 634 O O . LEU A 1 82 ? -6.026 6.065 3.803 1.00 85.31 82 LEU A O 1
ATOM 638 N N . LYS A 1 83 ? -7.893 6.979 2.961 1.00 86.69 83 LYS A N 1
ATOM 639 C CA . LYS A 1 83 ? -7.215 8.163 2.403 1.00 86.69 83 LYS A CA 1
ATOM 640 C C . LYS A 1 83 ? -6.568 9.010 3.495 1.00 86.69 83 LYS A C 1
ATOM 642 O O . LYS A 1 83 ? -5.447 9.481 3.309 1.00 86.69 83 LYS A O 1
ATOM 647 N N . VAL A 1 84 ? -7.245 9.169 4.630 1.00 83.88 84 VAL A N 1
ATOM 648 C CA . VAL A 1 84 ? -6.712 9.833 5.823 1.00 83.88 84 VAL A CA 1
ATOM 649 C C . VAL A 1 84 ? -5.459 9.118 6.323 1.00 83.88 84 VAL A C 1
ATOM 651 O O . VAL A 1 84 ? -4.433 9.770 6.502 1.00 83.88 84 VAL A O 1
ATOM 654 N N . PHE A 1 85 ? -5.493 7.791 6.473 1.00 84.06 85 PHE A N 1
ATOM 655 C CA . PHE A 1 85 ? -4.313 7.037 6.906 1.00 84.06 85 PHE A CA 1
ATOM 656 C C . PHE A 1 85 ? -3.153 7.130 5.920 1.00 84.06 85 PHE A C 1
ATOM 658 O O . PHE A 1 85 ? -2.005 7.227 6.337 1.00 84.06 85 PHE A O 1
ATOM 665 N N . ILE A 1 86 ? -3.432 7.156 4.615 1.00 85.62 86 ILE A N 1
ATOM 666 C CA . ILE A 1 86 ? -2.374 7.316 3.615 1.00 85.62 86 ILE A CA 1
ATOM 667 C C . ILE A 1 86 ? -1.741 8.711 3.677 1.00 85.62 86 ILE A C 1
ATOM 669 O O . ILE A 1 86 ? -0.526 8.838 3.530 1.00 85.62 86 ILE A O 1
ATOM 673 N N . ARG A 1 87 ? -2.538 9.760 3.910 1.00 83.94 87 ARG A N 1
ATOM 674 C CA . ARG A 1 87 ? -2.020 11.129 4.073 1.00 83.94 87 ARG A CA 1
ATOM 675 C C . ARG A 1 87 ? -1.270 11.314 5.387 1.00 83.94 87 ARG A C 1
ATOM 677 O O . ARG A 1 87 ? -0.324 12.094 5.446 1.00 83.94 87 ARG A O 1
ATOM 684 N N . ASN A 1 88 ? -1.685 10.617 6.439 1.00 81.56 88 ASN A N 1
ATOM 685 C CA . ASN A 1 88 ? -1.113 10.771 7.764 1.00 81.56 88 ASN A CA 1
ATOM 686 C C . ASN A 1 88 ? -0.027 9.719 8.027 1.00 81.56 88 ASN A C 1
ATOM 688 O O . ASN A 1 88 ? -0.265 8.663 8.608 1.00 81.56 88 ASN A O 1
ATOM 692 N N . THR A 1 89 ? 1.202 10.059 7.643 1.00 76.12 89 THR A N 1
ATOM 693 C CA . THR A 1 89 ? 2.386 9.187 7.742 1.00 76.12 89 THR A CA 1
ATOM 694 C C . THR A 1 89 ? 2.802 8.861 9.181 1.00 76.12 89 THR A C 1
ATOM 696 O O . THR A 1 89 ? 3.662 8.006 9.394 1.00 76.12 89 THR A O 1
ATOM 699 N N . ARG A 1 90 ? 2.178 9.493 10.189 1.00 76.69 90 ARG A N 1
ATOM 700 C CA . ARG A 1 90 ? 2.351 9.123 11.603 1.00 76.69 90 ARG A CA 1
ATOM 701 C C . ARG A 1 90 ? 1.719 7.768 11.920 1.00 76.69 90 ARG A C 1
ATOM 703 O O . ARG A 1 90 ? 2.127 7.124 12.885 1.00 76.69 90 ARG A O 1
ATOM 710 N N . PHE A 1 91 ? 0.752 7.325 11.116 1.00 76.69 91 PHE A N 1
ATOM 711 C CA . PHE A 1 91 ? 0.128 6.022 11.268 1.00 76.69 91 PHE A CA 1
ATOM 712 C C . PHE A 1 91 ? 0.826 4.978 10.411 1.00 76.69 91 PHE A C 1
ATOM 714 O O . PHE A 1 91 ? 0.888 5.075 9.188 1.00 76.69 91 PHE A O 1
ATOM 721 N N . ARG A 1 92 ? 1.292 3.917 11.068 1.00 83.88 92 ARG A N 1
ATOM 722 C CA . ARG A 1 92 ? 1.646 2.680 10.378 1.00 83.88 92 ARG A CA 1
ATOM 723 C C . ARG A 1 92 ? 0.381 1.861 10.198 1.00 83.88 92 ARG A C 1
ATOM 725 O O . ARG A 1 92 ? -0.279 1.523 11.180 1.00 83.88 92 ARG A O 1
ATOM 732 N N . ILE A 1 93 ? 0.071 1.497 8.959 1.00 89.88 93 ILE A N 1
ATOM 733 C CA . ILE A 1 93 ? -1.078 0.648 8.630 1.00 89.88 93 ILE A CA 1
ATOM 734 C C . ILE A 1 93 ? -0.942 -0.710 9.322 1.00 89.88 93 ILE A C 1
ATOM 736 O O . ILE A 1 93 ? -1.940 -1.307 9.715 1.00 89.88 93 ILE A O 1
ATOM 740 N N . SER A 1 94 ? 0.289 -1.175 9.555 1.00 84.94 94 SER A N 1
ATOM 741 C CA . SER A 1 94 ? 0.558 -2.390 10.330 1.00 84.94 94 SER A CA 1
ATOM 742 C C . SER A 1 94 ? -0.067 -2.366 11.733 1.00 84.94 94 SER A C 1
ATOM 744 O O . SER A 1 94 ? -0.581 -3.395 12.177 1.00 84.94 94 SER A O 1
ATOM 746 N N . HIS A 1 95 ? -0.096 -1.208 12.406 1.00 84.75 95 HIS A N 1
ATOM 747 C CA . HIS A 1 95 ? -0.680 -1.059 13.745 1.00 84.75 95 HIS A CA 1
ATOM 748 C C . HIS A 1 95 ? -2.207 -1.128 13.742 1.00 84.75 95 HIS A C 1
ATOM 750 O O . HIS A 1 95 ? -2.797 -1.487 14.754 1.00 84.75 95 HIS A O 1
ATOM 756 N N . ILE A 1 96 ? -2.835 -0.815 12.610 1.00 87.12 96 ILE A N 1
ATOM 757 C CA . ILE A 1 96 ? -4.293 -0.769 12.440 1.00 87.12 96 ILE A CA 1
ATOM 758 C C . ILE A 1 96 ? -4.774 -1.806 11.418 1.00 87.12 96 ILE A C 1
ATOM 760 O O . ILE A 1 96 ? -5.835 -1.677 10.807 1.00 87.12 96 ILE A O 1
ATOM 764 N N . SER A 1 97 ? -3.961 -2.839 11.198 1.00 90.31 97 SER A N 1
ATOM 765 C CA . SER A 1 97 ? -4.157 -3.819 10.133 1.00 90.31 97 SER A CA 1
ATOM 766 C C . SER A 1 97 ? -5.446 -4.616 10.295 1.00 90.31 97 SER A C 1
ATOM 768 O O . SER A 1 97 ? -6.060 -4.969 9.288 1.00 90.31 97 SER A O 1
ATOM 770 N N . ALA A 1 98 ? -5.898 -4.857 11.530 1.00 88.69 98 ALA A N 1
ATOM 771 C CA . ALA A 1 98 ? -7.155 -5.550 11.792 1.00 88.69 98 ALA A CA 1
ATOM 772 C C . ALA A 1 98 ? -8.354 -4.686 11.378 1.00 88.69 98 ALA A C 1
ATOM 774 O O . ALA A 1 98 ? -9.262 -5.177 10.709 1.00 88.69 98 ALA A O 1
ATOM 775 N N . LEU A 1 99 ? -8.314 -3.385 11.687 1.00 86.69 99 LEU A N 1
ATOM 776 C CA . LEU A 1 99 ? -9.329 -2.426 11.252 1.00 86.69 99 LEU A CA 1
ATOM 777 C C . LEU A 1 99 ? -9.352 -2.262 9.729 1.00 86.69 99 LEU A C 1
ATOM 779 O O . LEU A 1 99 ? -10.421 -2.304 9.123 1.00 86.69 99 LEU A O 1
ATOM 783 N N . VAL A 1 100 ? -8.185 -2.118 9.099 1.00 88.44 100 VAL A N 1
ATOM 784 C CA . VAL A 1 100 ? -8.093 -2.011 7.636 1.00 88.44 100 VAL A CA 1
ATOM 785 C C . VAL A 1 100 ? -8.597 -3.288 6.967 1.00 88.44 100 VAL A C 1
ATOM 787 O O . VAL A 1 100 ? -9.392 -3.196 6.037 1.00 88.44 100 VAL A O 1
ATOM 790 N N . SER A 1 101 ? -8.216 -4.466 7.473 1.00 89.75 101 SER A N 1
ATOM 791 C CA . SER A 1 101 ? -8.694 -5.761 6.963 1.00 89.75 101 SER A CA 1
ATOM 792 C C . SER A 1 101 ? -10.214 -5.885 7.067 1.00 89.75 101 SER A C 1
ATOM 794 O O . SER A 1 101 ? -10.866 -6.307 6.117 1.00 89.75 101 SER A O 1
ATOM 796 N N . LEU A 1 102 ? -10.789 -5.457 8.194 1.00 86.81 102 LEU A N 1
ATOM 797 C CA . LEU A 1 102 ? -12.236 -5.429 8.398 1.00 86.81 102 LEU A CA 1
ATOM 798 C C . LEU A 1 102 ? -12.941 -4.511 7.392 1.00 86.81 102 LEU A C 1
ATOM 800 O O . LEU A 1 102 ? -14.002 -4.851 6.877 1.00 86.81 102 LEU A O 1
ATOM 804 N N . ALA A 1 103 ? -12.351 -3.347 7.116 1.00 86.12 103 ALA A N 1
ATOM 805 C CA . ALA A 1 103 ? -12.915 -2.361 6.203 1.00 86.12 103 ALA A CA 1
ATOM 806 C C . ALA A 1 103 ? -12.901 -2.831 4.739 1.00 86.12 103 ALA A C 1
ATOM 808 O O . ALA A 1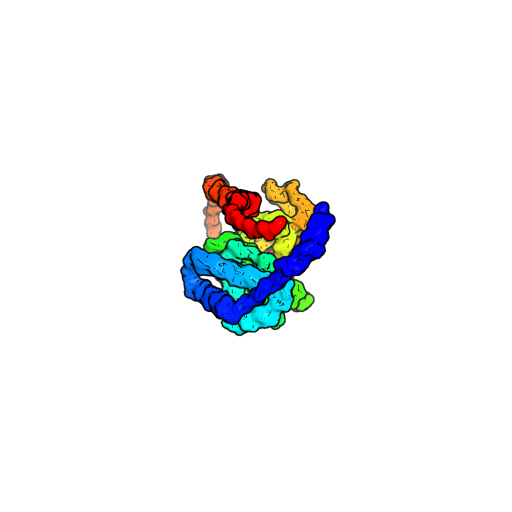 103 ? -13.831 -2.514 3.991 1.00 86.12 103 ALA A O 1
ATOM 809 N N . ILE A 1 104 ? -11.862 -3.573 4.330 1.00 88.88 104 ILE A N 1
ATOM 810 C CA . ILE A 1 104 ? -11.707 -4.085 2.958 1.00 88.88 104 ILE A CA 1
ATOM 811 C C . ILE A 1 104 ? -12.450 -5.400 2.699 1.00 88.88 104 ILE A C 1
ATOM 813 O O . ILE A 1 104 ? -12.698 -5.710 1.533 1.00 88.88 104 ILE A O 1
ATOM 817 N N . GLU A 1 105 ? -12.818 -6.135 3.753 1.00 88.12 105 GLU A N 1
ATOM 818 C CA . GLU A 1 105 ? -13.436 -7.464 3.680 1.00 88.12 105 GLU A CA 1
ATOM 819 C C . GLU A 1 105 ? -14.641 -7.486 2.719 1.00 88.12 105 GLU A C 1
ATOM 821 O O . GLU A 1 105 ? -15.645 -6.792 2.909 1.00 88.12 105 GLU A O 1
ATOM 826 N N . GLY A 1 106 ? -14.539 -8.296 1.662 1.00 86.50 106 GLY A N 1
ATOM 827 C CA . GLY A 1 106 ? -15.585 -8.488 0.655 1.00 86.50 106 GLY A CA 1
ATOM 828 C C . GLY A 1 106 ? -15.745 -7.338 -0.347 1.00 86.50 106 GLY A C 1
ATOM 829 O O . GLY A 1 106 ? -16.694 -7.340 -1.136 1.00 86.50 106 GLY A O 1
ATOM 830 N N . LYS A 1 107 ? -14.854 -6.340 -0.322 1.00 89.44 107 LYS A N 1
ATOM 831 C CA . LYS A 1 107 ? -14.878 -5.143 -1.183 1.00 89.44 107 LYS A CA 1
ATOM 832 C C . LYS A 1 107 ? -13.508 -4.820 -1.788 1.00 89.44 107 LYS A C 1
ATOM 834 O O . LYS A 1 107 ? -13.304 -3.731 -2.317 1.00 89.44 107 LYS A O 1
ATOM 839 N N . GLU A 1 108 ? -12.570 -5.754 -1.760 1.00 90.31 108 GLU A N 1
ATOM 840 C CA . GLU A 1 108 ? -11.150 -5.553 -2.069 1.00 90.31 108 GLU A CA 1
ATOM 841 C C . GLU A 1 108 ? -10.928 -4.946 -3.460 1.00 90.31 108 GLU A C 1
ATOM 843 O O . GLU A 1 108 ? -10.188 -3.977 -3.629 1.00 90.31 108 GLU A O 1
ATOM 848 N N . HIS A 1 109 ? -11.647 -5.463 -4.459 1.00 86.56 109 HIS A N 1
ATOM 849 C CA . HIS A 1 109 ? -11.588 -4.971 -5.837 1.00 86.56 109 HIS A CA 1
ATOM 850 C C . HIS A 1 109 ? -12.136 -3.546 -5.970 1.00 86.56 109 HIS A C 1
ATOM 852 O O . HIS A 1 109 ? -11.604 -2.752 -6.746 1.00 86.56 109 HIS A O 1
ATOM 858 N N . ALA A 1 110 ? -13.199 -3.224 -5.224 1.00 89.69 110 ALA A N 1
ATOM 859 C CA . ALA A 1 110 ? -13.777 -1.887 -5.219 1.00 89.69 110 ALA A CA 1
ATOM 860 C C . ALA A 1 110 ? -12.789 -0.892 -4.601 1.00 89.69 110 ALA A C 1
ATOM 862 O O . ALA A 1 110 ? -12.518 0.132 -5.216 1.00 89.69 110 ALA A O 1
ATOM 863 N N . TYR A 1 111 ? -12.151 -1.236 -3.477 1.00 89.44 111 TYR A N 1
ATOM 864 C CA . TYR A 1 111 ? -11.133 -0.376 -2.870 1.00 89.44 111 TYR A CA 1
ATOM 865 C C . TYR A 1 111 ? -9.930 -0.144 -3.770 1.00 89.44 111 TYR A C 1
ATOM 867 O O . TYR A 1 111 ? -9.482 0.992 -3.863 1.00 89.44 111 TYR A O 1
ATOM 875 N N . LEU A 1 112 ? -9.414 -1.166 -4.460 1.00 90.31 112 LEU A N 1
ATOM 876 C CA . LEU A 1 112 ? -8.299 -0.962 -5.392 1.00 90.31 112 LEU A CA 1
ATOM 877 C C . LEU A 1 112 ? -8.661 0.029 -6.501 1.00 90.31 112 LEU A C 1
ATOM 879 O O . LEU A 1 112 ? -7.884 0.935 -6.798 1.00 90.31 112 LEU A O 1
ATOM 883 N N . ARG A 1 113 ? -9.857 -0.104 -7.082 1.00 90.25 113 ARG A N 1
ATOM 884 C CA . ARG A 1 113 ? -10.353 0.834 -8.094 1.00 90.25 113 ARG A CA 1
ATOM 885 C C . ARG A 1 113 ? -10.551 2.235 -7.514 1.00 90.25 113 ARG A C 1
ATOM 887 O O . ARG A 1 113 ? -10.143 3.213 -8.130 1.00 90.25 113 ARG A O 1
ATOM 894 N N . ASP A 1 114 ? -11.153 2.348 -6.339 1.00 89.56 114 ASP A N 1
ATOM 895 C CA . ASP A 1 114 ? -11.543 3.641 -5.778 1.00 89.56 114 ASP A CA 1
ATOM 896 C C . ASP A 1 114 ? -10.335 4.387 -5.159 1.00 89.56 114 ASP A C 1
ATOM 898 O O . ASP A 1 114 ? -10.289 5.621 -5.162 1.00 89.56 114 ASP A O 1
ATOM 902 N N . LEU A 1 115 ? -9.309 3.658 -4.697 1.00 89.69 115 LEU A N 1
ATOM 903 C CA . LEU A 1 115 ? -8.010 4.206 -4.285 1.00 89.69 115 LEU A CA 1
ATOM 904 C C . LEU A 1 115 ? -7.120 4.576 -5.473 1.00 89.69 115 LEU A C 1
ATOM 906 O O . LEU A 1 115 ? -6.243 5.420 -5.320 1.00 89.69 115 LEU A O 1
ATOM 910 N N . SER A 1 116 ? -7.352 3.997 -6.650 1.00 90.38 116 SER A N 1
ATOM 911 C CA . SER A 1 116 ? -6.567 4.251 -7.859 1.00 90.38 116 SER A CA 1
ATOM 912 C C . SER A 1 116 ? -6.395 5.740 -8.157 1.00 90.38 116 SER A C 1
ATOM 914 O O . SER A 1 116 ? -5.276 6.227 -8.297 1.00 90.38 116 SER A O 1
ATOM 916 N N . ALA A 1 117 ? -7.506 6.485 -8.201 1.00 88.62 117 ALA A N 1
ATOM 917 C CA . ALA A 1 117 ? -7.487 7.919 -8.485 1.00 88.62 117 ALA A CA 1
ATOM 918 C C . ALA A 1 117 ? -6.675 8.695 -7.439 1.00 88.62 117 ALA A C 1
ATOM 920 O O . ALA A 1 117 ? -5.971 9.651 -7.759 1.00 88.62 117 ALA A O 1
ATOM 921 N N . PHE A 1 118 ? -6.744 8.245 -6.189 1.00 88.19 118 PHE A N 1
ATOM 922 C CA . PHE A 1 118 ? -6.021 8.844 -5.083 1.00 88.19 118 PHE A CA 1
ATOM 923 C C . PHE A 1 118 ? -4.517 8.532 -5.128 1.00 88.19 118 PHE A C 1
ATOM 925 O O . PHE A 1 118 ? -3.715 9.423 -4.890 1.00 88.19 118 PHE A O 1
ATOM 932 N N . MET A 1 119 ? -4.108 7.320 -5.515 1.00 89.12 119 MET A N 1
ATOM 933 C CA . MET A 1 119 ? -2.687 6.963 -5.666 1.00 89.12 119 MET A CA 1
ATOM 934 C C . MET A 1 119 ? -1.992 7.725 -6.803 1.00 89.12 119 MET A C 1
ATOM 936 O O . MET A 1 119 ? -0.770 7.861 -6.797 1.00 89.12 119 MET A O 1
ATOM 940 N N . THR A 1 120 ? -2.762 8.254 -7.757 1.00 89.50 120 THR A N 1
ATOM 941 C CA . THR A 1 120 ? -2.262 9.116 -8.839 1.00 89.50 120 THR A CA 1
ATOM 942 C C . THR A 1 120 ? -2.300 10.615 -8.517 1.00 89.50 120 THR A C 1
ATOM 944 O O . THR A 1 120 ? -1.825 11.424 -9.321 1.00 89.50 120 THR A O 1
ATOM 947 N N . ASP A 1 121 ? -2.854 11.001 -7.363 1.00 90.00 121 ASP A N 1
ATOM 948 C CA . ASP A 1 121 ? -2.989 12.396 -6.945 1.00 90.00 121 ASP A CA 1
ATOM 949 C C . ASP A 1 121 ? -1.614 13.018 -6.668 1.00 90.00 121 ASP A C 1
ATOM 951 O O . ASP A 1 121 ? -0.874 12.587 -5.784 1.00 90.00 121 ASP A O 1
ATOM 955 N N . GLN A 1 122 ? -1.278 14.074 -7.412 1.00 88.94 122 GLN A N 1
ATOM 956 C CA . GLN A 1 122 ? 0.001 14.769 -7.277 1.00 88.94 122 GLN A CA 1
ATOM 957 C C . GLN A 1 122 ? 0.178 15.445 -5.913 1.00 88.94 122 GLN A C 1
ATOM 959 O O . GLN A 1 122 ? 1.321 15.686 -5.534 1.00 88.94 122 GLN A O 1
ATOM 964 N N . SER A 1 123 ? -0.899 15.695 -5.155 1.00 88.38 123 SER A N 1
ATOM 965 C CA . SER A 1 123 ? -0.797 16.201 -3.778 1.00 88.38 123 SER A CA 1
ATOM 966 C C . SER A 1 123 ? -0.020 15.252 -2.856 1.00 88.38 123 SER A C 1
ATOM 968 O O . SER A 1 123 ? 0.565 15.688 -1.871 1.00 88.38 123 SER A O 1
ATOM 970 N N . LEU A 1 124 ? 0.092 13.962 -3.205 1.00 88.00 124 LEU A N 1
ATOM 971 C CA . LEU A 1 124 ? 0.938 13.012 -2.477 1.00 88.00 124 LEU A CA 1
ATOM 972 C C . LEU A 1 124 ? 2.433 13.362 -2.540 1.00 88.00 124 LEU A C 1
ATOM 974 O O . LEU A 1 124 ? 3.196 12.901 -1.697 1.00 88.00 124 LEU A O 1
ATOM 978 N N . LEU A 1 125 ? 2.871 14.183 -3.502 1.00 87.31 125 LEU A N 1
ATOM 979 C CA . LEU A 1 125 ? 4.257 14.658 -3.566 1.00 87.31 125 LEU A CA 1
ATOM 980 C C . LEU A 1 125 ? 4.635 15.577 -2.400 1.00 87.31 125 LEU A C 1
ATOM 982 O O . LEU A 1 125 ? 5.826 15.676 -2.100 1.00 87.31 125 LEU A O 1
ATOM 986 N N . ASP A 1 126 ? 3.653 16.192 -1.737 1.00 87.19 126 ASP A N 1
ATOM 987 C CA . ASP A 1 126 ? 3.865 17.009 -0.537 1.00 87.19 126 ASP A CA 1
ATOM 988 C C . ASP A 1 126 ? 4.143 16.143 0.709 1.00 87.19 126 ASP A C 1
ATOM 990 O O . ASP A 1 126 ? 4.583 16.648 1.743 1.00 87.19 126 ASP A O 1
ATOM 994 N N . TYR A 1 127 ? 3.947 14.823 0.599 1.00 86.12 127 TYR A N 1
ATOM 995 C CA . TYR A 1 127 ? 4.092 13.847 1.676 1.00 86.12 127 TYR A CA 1
ATOM 996 C C . TYR A 1 127 ? 5.124 12.775 1.278 1.00 86.12 127 TYR A C 1
ATOM 998 O O . TYR A 1 127 ? 4.759 11.725 0.743 1.00 86.12 127 TYR A O 1
ATOM 1006 N N . PRO A 1 128 ? 6.430 12.994 1.529 1.00 84.06 128 PRO A N 1
ATOM 1007 C CA . PRO A 1 128 ? 7.489 12.112 1.033 1.00 84.06 128 PRO A CA 1
ATOM 1008 C C . PRO A 1 128 ? 7.353 10.662 1.511 1.00 84.06 128 PRO A C 1
ATOM 1010 O O . PRO A 1 128 ? 7.731 9.760 0.770 1.00 84.06 128 PRO A O 1
ATOM 1013 N N . ASP A 1 129 ? 6.761 10.428 2.685 1.00 88.19 129 ASP A N 1
ATOM 1014 C CA . ASP A 1 129 ? 6.569 9.091 3.257 1.00 88.19 129 ASP A CA 1
ATOM 1015 C C . ASP A 1 129 ? 5.239 8.423 2.868 1.00 88.19 129 ASP A C 1
ATOM 1017 O O . ASP A 1 129 ? 4.994 7.281 3.259 1.00 88.19 129 ASP A O 1
ATOM 1021 N N . ALA A 1 130 ? 4.383 9.071 2.064 1.00 88.56 130 ALA A N 1
ATOM 1022 C CA . ALA A 1 130 ? 3.067 8.534 1.694 1.00 88.56 130 ALA A CA 1
ATOM 1023 C C . ALA A 1 130 ? 3.137 7.212 0.907 1.00 88.56 130 ALA A C 1
ATOM 1025 O O . ALA A 1 130 ? 2.166 6.457 0.873 1.00 88.56 130 ALA A O 1
ATOM 1026 N N . TYR A 1 131 ? 4.292 6.873 0.319 1.00 91.88 131 TYR A N 1
ATOM 1027 C CA . TYR A 1 131 ? 4.492 5.565 -0.311 1.00 91.88 131 TYR A CA 1
ATOM 1028 C C . TYR A 1 131 ? 4.334 4.404 0.681 1.00 91.88 131 TYR A C 1
ATOM 1030 O O . TYR A 1 131 ? 3.885 3.332 0.283 1.00 91.88 131 TYR A O 1
ATOM 1038 N N . GLN A 1 132 ? 4.698 4.594 1.956 1.00 92.81 132 GLN A N 1
ATOM 1039 C CA . GLN A 1 132 ? 4.658 3.527 2.955 1.00 92.81 132 GLN A CA 1
ATOM 1040 C C . GLN A 1 132 ? 3.229 3.036 3.201 1.00 92.81 132 GLN A C 1
ATOM 1042 O O . GLN A 1 132 ? 2.979 1.862 2.930 1.00 92.81 132 GLN A O 1
ATOM 1047 N N . PRO A 1 133 ? 2.277 3.883 3.641 1.00 92.00 133 PRO A N 1
ATOM 1048 C CA . PRO A 1 133 ? 0.916 3.427 3.890 1.00 92.00 133 PRO A CA 1
ATOM 1049 C C . PRO A 1 133 ? 0.224 2.934 2.614 1.00 92.00 133 PRO A C 1
ATOM 1051 O O . PRO A 1 133 ? -0.564 1.996 2.690 1.00 92.00 133 PRO A O 1
ATOM 1054 N N . ILE A 1 134 ? 0.554 3.480 1.433 1.00 93.88 134 ILE A N 1
ATOM 1055 C CA . ILE A 1 134 ? 0.054 2.947 0.153 1.00 93.88 134 ILE A CA 1
ATOM 1056 C C . ILE A 1 134 ? 0.457 1.480 -0.006 1.00 93.88 134 ILE A C 1
ATOM 1058 O O . ILE A 1 134 ? -0.402 0.624 -0.208 1.00 93.88 134 ILE A O 1
ATOM 1062 N N . ILE A 1 135 ? 1.752 1.174 0.103 1.00 95.06 135 ILE A N 1
ATOM 1063 C CA . ILE A 1 135 ? 2.247 -0.192 -0.090 1.00 95.06 135 ILE A CA 1
ATOM 1064 C C . ILE A 1 135 ? 1.738 -1.121 1.017 1.00 95.06 135 ILE A C 1
ATOM 1066 O O . ILE A 1 135 ? 1.391 -2.264 0.730 1.00 95.06 135 ILE A O 1
ATOM 1070 N N . GLU A 1 136 ? 1.633 -0.647 2.260 1.00 94.25 136 GLU A N 1
ATOM 1071 C CA . GLU A 1 136 ? 1.079 -1.440 3.363 1.00 94.25 136 GLU A CA 1
ATOM 1072 C C . GLU A 1 136 ? -0.399 -1.799 3.128 1.00 94.25 136 GLU A C 1
ATOM 1074 O O . GLU A 1 136 ? -0.776 -2.957 3.309 1.00 94.25 136 GLU A O 1
ATOM 1079 N N . VAL A 1 137 ? -1.230 -0.858 2.661 1.00 93.25 137 VAL A N 1
ATOM 1080 C CA . VAL A 1 137 ? -2.627 -1.143 2.278 1.00 93.25 137 VAL A CA 1
ATOM 1081 C C . VAL A 1 137 ? -2.677 -2.167 1.143 1.00 93.25 137 VAL A C 1
ATOM 1083 O O . VAL A 1 137 ? -3.439 -3.131 1.210 1.00 93.25 137 VAL A O 1
ATOM 1086 N N . LEU A 1 138 ? -1.835 -2.010 0.119 1.00 94.81 138 LEU A N 1
ATOM 1087 C CA . LEU A 1 138 ? -1.762 -2.956 -0.997 1.00 94.81 138 LEU A CA 1
ATOM 1088 C C . LEU A 1 138 ? -1.341 -4.360 -0.551 1.00 94.81 138 LEU A C 1
ATOM 1090 O O . LEU A 1 138 ? -1.888 -5.347 -1.053 1.00 94.81 138 LEU A O 1
ATOM 1094 N N . ALA A 1 139 ? -0.411 -4.450 0.400 1.00 94.81 139 ALA A N 1
ATOM 1095 C CA . ALA A 1 139 ? 0.034 -5.706 0.988 1.00 94.81 139 ALA A CA 1
ATOM 1096 C C . ALA A 1 139 ? -1.072 -6.374 1.819 1.00 94.81 139 ALA A C 1
ATOM 1098 O O . ALA A 1 139 ? -1.181 -7.597 1.795 1.00 94.81 139 ALA A O 1
ATOM 1099 N N . LEU A 1 140 ? -1.913 -5.597 2.513 1.00 93.06 140 LEU A N 1
ATOM 1100 C CA . LEU A 1 140 ? -3.073 -6.124 3.241 1.00 93.06 140 LEU A CA 1
ATOM 1101 C C . LEU A 1 140 ? -4.174 -6.635 2.313 1.00 93.06 140 LEU A C 1
ATOM 1103 O O . LEU A 1 140 ? -4.841 -7.605 2.652 1.00 93.06 140 LEU A O 1
ATOM 1107 N N . ILE A 1 141 ? -4.361 -6.012 1.150 1.00 92.81 141 ILE A N 1
ATOM 1108 C CA . ILE A 1 141 ? -5.362 -6.446 0.167 1.00 92.81 141 ILE A CA 1
ATOM 1109 C C . ILE A 1 141 ? -4.929 -7.740 -0.541 1.00 92.81 141 ILE A C 1
ATOM 1111 O O . ILE A 1 141 ? -5.767 -8.586 -0.851 1.00 92.81 141 ILE A O 1
ATOM 1115 N N . LEU A 1 142 ? -3.625 -7.920 -0.774 1.00 92.94 142 LEU A N 1
ATOM 1116 C CA . LEU A 1 142 ? -3.068 -8.989 -1.611 1.00 92.94 142 LEU A CA 1
ATOM 1117 C C . LEU A 1 142 ? -3.577 -10.411 -1.277 1.00 92.94 142 LEU A C 1
ATOM 1119 O O . LEU A 1 142 ? -3.973 -11.103 -2.217 1.00 92.94 142 LEU A O 1
ATOM 1123 N N . PRO A 1 143 ? -3.636 -10.867 -0.006 1.00 91.69 143 PRO A N 1
ATOM 1124 C CA . PRO A 1 143 ? -4.084 -12.222 0.342 1.00 91.69 143 PRO A CA 1
ATOM 1125 C C . PRO A 1 143 ? -5.541 -12.528 -0.020 1.00 91.69 143 PRO A C 1
ATOM 1127 O O . PRO A 1 143 ? -5.915 -13.695 -0.115 1.00 91.69 143 PRO A O 1
ATOM 1130 N N . TYR A 1 144 ? -6.360 -11.494 -0.206 1.00 89.94 144 TYR A N 1
ATOM 1131 C CA . TYR A 1 144 ? -7.789 -11.607 -0.488 1.00 89.94 144 TYR A CA 1
ATOM 1132 C C . TYR A 1 144 ? -8.103 -11.519 -1.990 1.00 89.94 144 TYR A C 1
ATOM 1134 O O . TYR A 1 144 ? -9.250 -11.686 -2.406 1.00 89.94 144 TYR A O 1
ATOM 1142 N N . LEU A 1 145 ? -7.092 -11.265 -2.828 1.00 90.12 145 LEU A N 1
ATOM 1143 C CA . LEU A 1 145 ? -7.269 -11.198 -4.273 1.00 90.12 145 LEU A CA 1
ATOM 1144 C C . LEU A 1 145 ? -7.331 -12.603 -4.892 1.00 90.12 145 LEU A C 1
ATOM 1146 O O . LEU A 1 145 ? -6.573 -13.497 -4.510 1.00 90.12 145 LEU A O 1
ATOM 1150 N N . PRO A 1 146 ? -8.189 -12.818 -5.905 1.00 89.50 146 PRO A N 1
ATOM 1151 C CA . PRO A 1 146 ? -8.245 -14.085 -6.611 1.00 89.50 146 PRO A CA 1
ATOM 1152 C C . PRO A 1 146 ? -6.956 -14.319 -7.406 1.00 89.50 146 PRO A C 1
ATOM 1154 O O . PRO A 1 146 ? -6.317 -13.388 -7.902 1.00 89.50 146 PRO A O 1
ATOM 1157 N N . SER A 1 147 ? -6.603 -15.590 -7.607 1.00 87.94 147 SER A N 1
ATOM 1158 C CA . SER A 1 147 ? -5.371 -15.975 -8.311 1.00 87.94 147 SER A CA 1
ATOM 1159 C C . SER A 1 147 ? -5.248 -15.371 -9.717 1.00 87.94 147 SER A C 1
ATOM 1161 O O . SER A 1 147 ? -4.150 -15.033 -10.147 1.00 87.94 147 SER A O 1
ATOM 1163 N N . GLN A 1 148 ? -6.380 -15.169 -10.390 1.00 88.62 148 GLN A N 1
ATOM 1164 C CA . GLN A 1 148 ? -6.539 -14.634 -11.740 1.00 88.62 148 GLN A CA 1
ATOM 1165 C C . GLN A 1 148 ? -6.839 -13.126 -11.777 1.00 88.62 148 GLN A C 1
ATOM 1167 O O . GLN A 1 148 ? -7.283 -12.612 -12.800 1.00 88.62 148 GLN A O 1
ATOM 1172 N N . PHE A 1 149 ? -6.659 -12.423 -10.659 1.00 91.00 149 PHE A N 1
ATOM 1173 C CA . PHE A 1 149 ? -6.885 -10.984 -10.570 1.00 91.00 149 PHE A CA 1
ATOM 1174 C C . PHE A 1 149 ? -6.051 -10.201 -11.597 1.00 91.00 149 PHE A C 1
ATOM 1176 O O . PHE A 1 149 ? -4.856 -10.438 -11.744 1.00 91.00 149 PHE A O 1
ATOM 1183 N N . THR A 1 150 ? -6.651 -9.208 -12.240 1.00 91.88 150 THR A N 1
ATOM 1184 C CA . THR A 1 150 ? -5.949 -8.208 -13.054 1.00 91.88 150 THR A CA 1
ATOM 1185 C C . THR A 1 150 ? -6.242 -6.832 -12.490 1.00 91.88 150 THR A C 1
ATOM 1187 O O . THR A 1 150 ? -7.367 -6.581 -12.048 1.00 91.88 150 THR A O 1
ATOM 1190 N N . THR A 1 151 ? -5.262 -5.934 -12.504 1.00 90.06 151 THR A N 1
ATOM 1191 C CA . THR A 1 151 ? -5.473 -4.588 -11.968 1.00 90.06 151 THR A CA 1
ATOM 1192 C C . THR A 1 151 ? -6.467 -3.815 -12.838 1.00 90.06 151 THR A C 1
ATOM 1194 O O . THR A 1 151 ? -6.481 -4.008 -14.058 1.00 90.06 151 THR A O 1
ATOM 1197 N N . PRO A 1 152 ? -7.306 -2.942 -12.247 1.00 88.81 152 PRO A N 1
ATOM 1198 C CA . PRO A 1 152 ? -8.125 -2.010 -13.017 1.00 88.81 152 PRO A CA 1
ATOM 1199 C C . PRO A 1 152 ? -7.267 -1.194 -13.990 1.00 88.81 152 PRO A C 1
ATOM 1201 O O . PRO A 1 152 ? -6.108 -0.906 -13.695 1.00 88.81 152 PRO A O 1
ATOM 1204 N N . LEU A 1 153 ? -7.829 -0.796 -15.133 1.00 86.00 153 LEU A N 1
ATOM 1205 C CA . LEU A 1 153 ? -7.093 -0.048 -16.161 1.00 86.00 153 LEU A CA 1
ATOM 1206 C C . LEU A 1 153 ? -6.593 1.310 -15.644 1.00 86.00 153 LEU A C 1
ATOM 1208 O O . LEU A 1 153 ? -5.586 1.839 -16.110 1.00 86.00 153 LEU A O 1
ATOM 1212 N N . GLU A 1 154 ? -7.318 1.881 -14.688 1.00 87.62 154 GLU A N 1
ATOM 1213 C CA . GLU A 1 154 ? -7.008 3.158 -14.061 1.00 87.62 154 GLU A CA 1
ATOM 1214 C C . GLU A 1 154 ? -5.885 3.044 -13.020 1.00 87.62 154 GLU A C 1
ATOM 1216 O O . GLU A 1 154 ? -5.309 4.069 -12.649 1.00 87.62 154 GLU A O 1
ATOM 1221 N N . PHE A 1 155 ? -5.581 1.821 -12.563 1.00 91.12 155 PHE A N 1
ATOM 1222 C CA . PHE A 1 155 ? -4.659 1.539 -11.466 1.00 91.12 155 PHE A CA 1
ATOM 1223 C C . PHE A 1 155 ? -3.208 1.694 -11.902 1.00 91.12 155 PHE A C 1
ATOM 1225 O O . PHE A 1 155 ? -2.658 0.853 -12.613 1.00 91.12 155 PHE A O 1
ATOM 1232 N N . ASP A 1 156 ? -2.587 2.782 -11.448 1.00 91.88 156 ASP A N 1
ATOM 1233 C CA . ASP A 1 156 ? -1.222 3.150 -11.800 1.00 91.88 156 ASP A CA 1
ATOM 1234 C C . ASP A 1 156 ? -0.388 3.466 -10.553 1.00 91.88 156 ASP A C 1
ATOM 1236 O O . ASP A 1 156 ? -0.693 4.380 -9.786 1.00 91.88 156 ASP A O 1
ATOM 1240 N N . LEU A 1 157 ? 0.704 2.722 -10.379 1.00 93.75 157 LEU A N 1
ATOM 1241 C CA . LEU A 1 157 ? 1.650 2.880 -9.274 1.00 93.75 157 LEU A CA 1
ATOM 1242 C C . LEU A 1 157 ? 2.836 3.792 -9.613 1.00 93.75 157 LEU A C 1
ATOM 1244 O O . LEU A 1 157 ? 3.764 3.915 -8.814 1.00 93.75 157 LEU A O 1
ATOM 1248 N N . SER A 1 158 ? 2.836 4.454 -10.771 1.00 92.25 158 SER A N 1
ATOM 1249 C CA . SER A 1 158 ? 3.944 5.311 -11.219 1.00 92.25 158 SER A CA 1
ATOM 1250 C C . SER A 1 158 ? 4.350 6.368 -10.185 1.00 92.25 158 SER A C 1
ATOM 1252 O O . SER A 1 158 ? 5.538 6.545 -9.897 1.00 92.25 158 SER A O 1
ATOM 1254 N N . LEU A 1 159 ? 3.372 7.041 -9.568 1.00 91.75 159 LEU A N 1
ATOM 1255 C CA . LEU A 1 159 ? 3.642 8.024 -8.515 1.00 91.75 159 LEU A CA 1
ATOM 1256 C C . LEU A 1 159 ? 4.201 7.360 -7.249 1.00 91.75 159 LEU A C 1
ATOM 1258 O O . LEU A 1 159 ? 5.152 7.870 -6.656 1.00 91.75 159 LEU A O 1
ATOM 1262 N N . THR A 1 160 ? 3.671 6.194 -6.875 1.00 93.50 160 THR A N 1
ATOM 1263 C CA . THR A 1 160 ? 4.172 5.396 -5.751 1.00 93.50 160 THR A CA 1
ATOM 1264 C C . THR A 1 160 ? 5.629 4.989 -5.960 1.00 93.50 160 THR A C 1
ATOM 1266 O O . THR A 1 160 ? 6.416 5.142 -5.033 1.00 93.50 160 THR A O 1
ATOM 1269 N N . PHE A 1 161 ? 6.038 4.566 -7.164 1.00 93.31 161 PHE A N 1
ATOM 1270 C CA . PHE A 1 161 ? 7.448 4.272 -7.470 1.00 93.31 161 PHE A CA 1
ATOM 1271 C C . PHE A 1 161 ? 8.336 5.504 -7.350 1.00 93.31 161 PHE A C 1
ATOM 1273 O O . PHE A 1 161 ? 9.428 5.429 -6.787 1.00 93.31 161 PHE A O 1
ATOM 1280 N N . LYS A 1 162 ? 7.866 6.652 -7.847 1.00 92.75 162 LYS A N 1
ATOM 1281 C CA . LYS A 1 162 ? 8.598 7.917 -7.743 1.00 92.75 162 LYS A CA 1
ATOM 1282 C C . LYS A 1 162 ? 8.815 8.326 -6.285 1.00 92.75 162 LYS A C 1
ATOM 1284 O O . LYS A 1 162 ? 9.909 8.768 -5.946 1.00 92.75 162 LYS A O 1
ATOM 1289 N N . LEU A 1 163 ? 7.804 8.175 -5.429 1.00 92.06 163 LEU A N 1
ATOM 1290 C CA . LEU A 1 163 ? 7.919 8.425 -3.989 1.00 92.06 163 LEU A CA 1
ATOM 1291 C C . LEU A 1 163 ? 8.815 7.385 -3.307 1.00 92.06 163 LEU A C 1
ATOM 1293 O O . LEU A 1 163 ? 9.706 7.749 -2.548 1.00 92.06 163 LEU A O 1
ATOM 1297 N N . PHE A 1 164 ? 8.632 6.103 -3.618 1.00 92.00 164 PHE A N 1
ATOM 1298 C CA . PHE A 1 164 ? 9.406 5.006 -3.042 1.00 92.00 164 PHE A CA 1
ATOM 1299 C C . PHE A 1 164 ? 10.907 5.160 -3.307 1.00 92.00 164 PHE A C 1
ATOM 1301 O O . PHE A 1 164 ? 11.699 5.035 -2.385 1.00 92.00 164 PHE A O 1
ATOM 1308 N N . LEU A 1 165 ? 11.302 5.504 -4.536 1.00 90.69 165 LEU A N 1
ATOM 1309 C CA . LEU A 1 165 ? 12.712 5.652 -4.923 1.00 90.69 165 LEU A CA 1
ATOM 1310 C C . LEU A 1 165 ? 13.373 6.950 -4.457 1.00 90.69 165 LEU A C 1
ATOM 1312 O O . LEU A 1 165 ? 14.597 7.051 -4.483 1.00 90.69 165 LEU A O 1
ATOM 1316 N N . ARG A 1 166 ? 12.586 7.956 -4.064 1.00 89.38 166 ARG A N 1
ATOM 1317 C CA . ARG A 1 166 ? 13.119 9.175 -3.437 1.00 89.38 166 ARG A CA 1
ATOM 1318 C C . ARG A 1 166 ? 13.579 8.938 -2.005 1.00 89.38 166 ARG A C 1
ATOM 1320 O O . ARG A 1 166 ? 14.314 9.767 -1.478 1.00 89.38 166 ARG A O 1
ATOM 1327 N N . ASN A 1 167 ? 13.124 7.852 -1.391 1.00 84.94 167 ASN A N 1
ATOM 1328 C CA . ASN A 1 167 ? 13.397 7.532 -0.006 1.00 84.94 167 ASN A CA 1
ATOM 1329 C C . ASN A 1 167 ? 14.255 6.275 0.089 1.00 84.94 167 ASN A C 1
ATOM 1331 O O . ASN A 1 167 ? 14.177 5.374 -0.748 1.00 84.94 167 ASN A O 1
ATOM 1335 N N . ASP A 1 168 ? 15.050 6.202 1.148 1.00 81.56 168 ASP A N 1
ATOM 1336 C CA . ASP A 1 168 ? 15.851 5.020 1.414 1.00 81.56 168 ASP A CA 1
ATOM 1337 C C . ASP A 1 168 ? 14.928 3.884 1.885 1.00 81.56 168 ASP A C 1
ATOM 1339 O O . ASP A 1 168 ? 14.187 4.052 2.862 1.00 81.56 168 ASP A O 1
ATOM 1343 N N . PRO A 1 169 ? 14.937 2.719 1.218 1.00 80.31 169 PRO A N 1
ATOM 1344 C CA . PRO A 1 169 ? 14.085 1.618 1.612 1.00 80.31 169 PRO A CA 1
ATOM 1345 C C . PRO A 1 169 ? 14.450 1.112 3.005 1.00 80.31 169 PRO A C 1
ATOM 1347 O O . PRO A 1 169 ? 15.609 0.819 3.311 1.00 80.31 169 PRO A O 1
ATOM 1350 N N . GLY A 1 170 ? 13.425 0.961 3.840 1.00 85.75 170 GLY A N 1
ATOM 1351 C CA . GLY A 1 170 ? 13.565 0.382 5.166 1.00 85.75 170 GLY A CA 1
ATOM 1352 C C . GLY A 1 170 ? 14.056 -1.061 5.088 1.00 85.75 170 GLY A C 1
ATOM 1353 O O . GLY A 1 170 ? 13.506 -1.880 4.352 1.00 85.75 170 GLY A O 1
ATOM 1354 N N . ARG A 1 171 ? 15.068 -1.383 5.897 1.00 86.88 171 ARG A N 1
ATOM 1355 C CA . ARG A 1 171 ? 15.659 -2.725 5.989 1.00 86.88 171 ARG A CA 1
ATOM 1356 C C . ARG A 1 171 ? 14.616 -3.813 6.264 1.00 86.88 171 ARG A C 1
ATOM 1358 O O . ARG A 1 171 ? 14.679 -4.889 5.682 1.00 86.88 171 ARG A O 1
ATOM 1365 N N . ASP A 1 172 ? 13.653 -3.517 7.130 1.00 87.62 172 ASP A N 1
ATOM 1366 C CA . ASP A 1 172 ? 12.650 -4.493 7.564 1.00 87.62 172 ASP A CA 1
ATOM 1367 C C . ASP A 1 172 ? 11.413 -4.527 6.655 1.00 87.62 172 ASP A C 1
ATOM 1369 O O . ASP A 1 172 ? 10.629 -5.470 6.713 1.00 87.62 172 ASP A O 1
ATOM 1373 N N . THR A 1 173 ? 11.241 -3.527 5.785 1.00 91.12 173 THR A N 1
ATOM 1374 C CA . THR A 1 173 ? 10.076 -3.415 4.895 1.00 91.12 173 THR A CA 1
ATOM 1375 C C . THR A 1 173 ? 10.398 -3.725 3.439 1.00 91.12 173 THR A C 1
ATOM 1377 O O . THR A 1 173 ? 9.487 -4.066 2.688 1.00 91.12 173 THR A O 1
ATOM 1380 N N . TRP A 1 174 ? 11.669 -3.655 3.023 1.00 92.94 174 TRP A N 1
ATOM 1381 C CA . TRP A 1 174 ? 12.073 -3.809 1.623 1.00 92.94 174 TRP A CA 1
ATOM 1382 C C . TRP A 1 174 ? 11.520 -5.068 0.972 1.00 92.94 174 TRP A C 1
ATOM 1384 O O . TRP A 1 174 ? 10.905 -4.990 -0.091 1.00 92.94 174 TRP A O 1
ATOM 1394 N N . ARG A 1 175 ? 11.724 -6.230 1.598 1.00 93.88 175 ARG A N 1
ATOM 1395 C CA . ARG A 1 175 ? 11.283 -7.503 1.026 1.00 93.88 175 ARG A CA 1
ATOM 1396 C C . ARG A 1 175 ? 9.771 -7.529 0.826 1.00 93.88 175 ARG A C 1
ATOM 1398 O O . ARG A 1 175 ? 9.313 -7.779 -0.280 1.00 93.88 175 ARG A O 1
ATOM 1405 N N . GLN A 1 176 ? 9.007 -7.184 1.861 1.00 94.81 176 GLN A N 1
ATOM 1406 C CA . GLN A 1 176 ? 7.547 -7.130 1.779 1.00 94.81 176 GLN A CA 1
ATOM 1407 C C . GLN A 1 176 ? 7.076 -6.141 0.704 1.00 94.81 176 GLN A C 1
ATOM 1409 O O . GLN A 1 176 ? 6.168 -6.447 -0.069 1.00 94.81 176 GLN A O 1
ATOM 1414 N N . TYR A 1 177 ? 7.688 -4.957 0.644 1.00 95.69 177 TYR A N 1
ATOM 1415 C CA . TYR A 1 177 ? 7.274 -3.895 -0.270 1.00 95.69 177 TYR A CA 1
ATOM 1416 C C . TYR A 1 177 ? 7.619 -4.243 -1.714 1.00 95.69 177 TYR A C 1
ATOM 1418 O O . TYR A 1 177 ? 6.783 -4.079 -2.597 1.00 95.69 177 TYR A O 1
ATOM 1426 N N . SER A 1 178 ? 8.819 -4.770 -1.956 1.00 96.19 178 SER A N 1
ATOM 1427 C CA . SER A 1 178 ? 9.239 -5.211 -3.286 1.00 96.19 178 SER A CA 1
ATOM 1428 C C . SER A 1 178 ? 8.397 -6.384 -3.790 1.00 96.19 178 SER A C 1
ATOM 1430 O O . SER A 1 178 ? 7.922 -6.319 -4.922 1.00 96.19 178 SER A O 1
ATOM 1432 N N . ASP A 1 179 ? 8.128 -7.389 -2.949 1.00 96.62 179 ASP A N 1
ATOM 1433 C CA . ASP A 1 179 ? 7.246 -8.515 -3.284 1.00 96.62 179 ASP A CA 1
ATOM 1434 C C . ASP A 1 179 ? 5.827 -8.019 -3.640 1.00 96.62 179 ASP A C 1
ATOM 1436 O O . ASP A 1 179 ? 5.256 -8.415 -4.659 1.00 96.62 179 ASP A O 1
ATOM 1440 N N . THR A 1 180 ? 5.282 -7.086 -2.850 1.00 97.00 180 THR A N 1
ATOM 1441 C CA . THR A 1 180 ? 3.954 -6.491 -3.087 1.00 97.00 180 THR A CA 1
ATOM 1442 C C . THR A 1 180 ? 3.917 -5.707 -4.399 1.00 97.00 180 THR A C 1
ATOM 1444 O O . THR A 1 180 ? 3.050 -5.937 -5.240 1.00 97.00 180 THR A O 1
ATOM 1447 N N . LEU A 1 181 ? 4.863 -4.791 -4.611 1.00 96.88 181 LEU A N 1
ATOM 1448 C CA . LEU A 1 181 ? 4.907 -3.949 -5.807 1.00 96.88 181 LEU A CA 1
ATOM 1449 C C . LEU A 1 181 ? 5.097 -4.777 -7.084 1.00 96.88 181 LEU A C 1
ATOM 1451 O O . LEU A 1 181 ? 4.425 -4.515 -8.081 1.00 96.88 181 LEU A O 1
ATOM 1455 N N . ILE A 1 182 ? 5.957 -5.801 -7.054 1.00 97.25 182 ILE A N 1
ATOM 1456 C CA . ILE A 1 182 ? 6.154 -6.710 -8.190 1.00 97.25 182 ILE A CA 1
ATOM 1457 C C . ILE A 1 182 ? 4.884 -7.500 -8.502 1.00 97.25 182 ILE A C 1
ATOM 1459 O O . ILE A 1 182 ? 4.551 -7.644 -9.678 1.00 97.25 182 ILE A O 1
ATOM 1463 N N . TYR A 1 183 ? 4.141 -7.952 -7.486 1.00 96.31 183 TYR A N 1
ATOM 1464 C CA . TYR A 1 183 ? 2.860 -8.626 -7.702 1.00 96.31 183 TYR A CA 1
ATOM 1465 C C . TYR A 1 183 ? 1.872 -7.741 -8.475 1.00 96.31 183 TYR A C 1
ATOM 1467 O O . TYR A 1 183 ? 1.311 -8.174 -9.479 1.00 96.31 183 TYR A O 1
ATOM 1475 N N . TYR A 1 184 ? 1.676 -6.488 -8.056 1.00 95.62 184 TYR A N 1
ATOM 1476 C CA . TYR A 1 184 ? 0.746 -5.584 -8.744 1.00 95.62 184 TYR A CA 1
ATOM 1477 C C . TYR A 1 184 ? 1.240 -5.190 -10.142 1.00 95.62 184 TYR A C 1
ATOM 1479 O O . TYR A 1 184 ? 0.446 -5.167 -11.085 1.00 95.62 184 TYR A O 1
ATOM 1487 N N . LEU A 1 185 ? 2.544 -4.940 -10.309 1.00 94.88 185 LEU A N 1
ATOM 1488 C CA . LEU A 1 185 ? 3.141 -4.684 -11.624 1.00 94.88 185 LEU A CA 1
ATOM 1489 C C . LEU A 1 185 ? 2.887 -5.830 -12.598 1.00 94.88 185 LEU A C 1
ATOM 1491 O O . LEU A 1 185 ? 2.526 -5.594 -13.750 1.00 94.88 185 LEU A O 1
ATOM 1495 N N . ASP A 1 186 ? 3.025 -7.067 -12.125 1.00 94.19 186 ASP A N 1
ATOM 1496 C CA . ASP A 1 186 ? 2.788 -8.248 -12.941 1.00 94.19 186 ASP A CA 1
ATOM 1497 C C . ASP A 1 186 ? 1.345 -8.357 -13.457 1.00 94.19 186 ASP A C 1
ATOM 1499 O O . ASP A 1 186 ? 1.077 -8.945 -14.506 1.00 94.19 186 ASP A O 1
ATOM 1503 N N . ARG A 1 187 ? 0.403 -7.752 -12.731 1.00 93.38 187 ARG A N 1
ATOM 1504 C CA . ARG A 1 187 ? -1.026 -7.749 -13.055 1.00 93.38 187 ARG A CA 1
ATOM 1505 C C . ARG A 1 187 ? -1.492 -6.514 -13.820 1.00 93.38 187 ARG A C 1
ATOM 1507 O O . ARG A 1 187 ? -2.689 -6.428 -14.092 1.00 93.38 187 ARG A O 1
ATOM 1514 N N . GLY A 1 188 ? -0.570 -5.628 -14.205 1.00 90.88 188 GLY A N 1
ATOM 1515 C CA . GLY A 1 188 ? -0.849 -4.469 -15.055 1.00 90.88 188 GLY A CA 1
ATOM 1516 C C . GLY A 1 188 ? -0.914 -3.122 -14.333 1.00 90.88 188 GLY A C 1
ATOM 1517 O O . GLY A 1 188 ? -1.431 -2.176 -14.918 1.00 90.88 188 GLY A O 1
ATOM 1518 N N . ALA A 1 189 ? -0.389 -2.998 -13.107 1.00 90.56 189 ALA A N 1
ATOM 1519 C CA . ALA A 1 189 ? -0.436 -1.760 -12.309 1.00 90.56 189 ALA A CA 1
ATOM 1520 C C . ALA A 1 189 ? 0.471 -0.614 -12.809 1.00 90.56 189 ALA A C 1
ATOM 1522 O O . ALA A 1 189 ? 0.911 0.234 -12.027 1.00 90.56 189 ALA A O 1
ATOM 1523 N N . PHE A 1 190 ? 0.819 -0.617 -14.092 1.00 85.00 190 PHE A N 1
ATOM 1524 C CA . PHE A 1 190 ? 1.645 0.403 -14.713 1.00 85.00 190 PHE A CA 1
ATOM 1525 C C . PHE A 1 190 ? 1.036 0.795 -16.050 1.00 85.00 190 PHE A C 1
ATOM 1527 O O . PHE A 1 190 ? 0.882 -0.031 -16.955 1.00 85.00 190 PHE A O 1
ATOM 1534 N N . LYS A 1 191 ? 0.673 2.070 -16.169 1.00 82.06 191 LYS A N 1
ATOM 1535 C CA . LYS A 1 191 ? -0.070 2.564 -17.322 1.00 82.06 191 LYS A CA 1
ATOM 1536 C C . LYS A 1 191 ? 0.844 2.801 -18.524 1.00 82.06 191 LYS A C 1
ATOM 1538 O O . LYS A 1 191 ? 1.947 3.336 -18.414 1.00 82.06 191 LYS A O 1
ATOM 1543 N N . ALA A 1 192 ? 0.341 2.461 -19.710 1.00 70.94 192 ALA A N 1
ATOM 1544 C CA . ALA A 1 192 ? 0.989 2.816 -20.966 1.00 70.94 192 ALA A CA 1
ATOM 1545 C C . ALA A 1 192 ? 1.074 4.350 -21.104 1.00 70.94 192 ALA A C 1
ATOM 1547 O O . ALA A 1 192 ? 0.051 5.035 -21.107 1.00 70.94 192 ALA A O 1
ATOM 1548 N N . GLY A 1 193 ? 2.297 4.878 -21.206 1.00 73.50 193 GLY A N 1
ATOM 1549 C CA . GLY A 1 193 ? 2.580 6.315 -21.323 1.00 73.50 193 GLY A CA 1
ATOM 1550 C C . GLY A 1 193 ? 3.028 7.001 -20.029 1.00 73.50 193 GLY A C 1
ATOM 1551 O O . GLY A 1 193 ? 3.433 8.160 -20.088 1.00 73.50 193 GLY A O 1
ATOM 1552 N N . SER A 1 194 ? 3.000 6.313 -18.883 1.00 83.06 194 SER A N 1
ATOM 1553 C CA . SER A 1 194 ? 3.617 6.823 -17.655 1.00 83.06 194 SER A CA 1
ATOM 1554 C C . SER A 1 194 ? 5.148 6.788 -17.747 1.00 83.06 194 SER A C 1
ATOM 1556 O O . SER A 1 194 ? 5.719 6.014 -18.521 1.00 83.06 194 SER A O 1
ATOM 1558 N N . ASP A 1 195 ? 5.820 7.638 -16.965 1.00 85.88 195 ASP A N 1
ATOM 1559 C CA . ASP A 1 195 ? 7.285 7.692 -16.908 1.00 85.88 195 ASP A CA 1
ATOM 1560 C C . ASP A 1 195 ? 7.856 6.331 -16.473 1.00 85.88 195 ASP A C 1
ATOM 1562 O O . ASP A 1 195 ? 7.615 5.855 -15.360 1.00 85.88 195 ASP A O 1
ATOM 1566 N N . LYS A 1 196 ? 8.600 5.696 -17.384 1.00 90.50 196 LYS A N 1
ATOM 1567 C CA . LYS A 1 196 ? 9.168 4.355 -17.215 1.00 90.50 196 LYS A CA 1
ATOM 1568 C C . LYS A 1 196 ? 10.452 4.372 -16.382 1.00 90.50 196 LYS A C 1
ATOM 1570 O O . LYS A 1 196 ? 10.857 3.313 -15.905 1.00 90.50 196 LYS A O 1
ATOM 1575 N N . GLU A 1 197 ? 11.098 5.521 -16.174 1.00 92.12 197 GLU A N 1
ATOM 1576 C CA . GLU A 1 197 ? 12.400 5.594 -15.494 1.00 92.12 197 GLU A CA 1
ATOM 1577 C C . GLU A 1 197 ? 12.356 5.204 -14.006 1.00 92.12 197 GLU A C 1
ATOM 1579 O O . GLU A 1 197 ? 13.198 4.399 -13.579 1.00 92.12 197 GLU A O 1
ATOM 1584 N N . PRO A 1 198 ? 11.372 5.660 -13.200 1.00 92.38 198 PRO A N 1
ATOM 1585 C CA . PRO A 1 198 ? 11.197 5.163 -11.839 1.00 92.38 198 PRO A CA 1
ATOM 1586 C C . PRO A 1 198 ? 10.982 3.647 -11.821 1.00 92.38 198 PRO A C 1
ATOM 1588 O O . PRO A 1 198 ? 11.620 2.932 -11.053 1.00 92.38 198 PRO A O 1
ATOM 1591 N N . LEU A 1 199 ? 10.157 3.118 -12.726 1.00 93.94 199 LEU A N 1
ATOM 1592 C CA . LEU A 1 199 ? 9.928 1.679 -12.809 1.00 93.94 199 LEU A CA 1
ATOM 1593 C C . LEU A 1 199 ? 11.218 0.916 -13.161 1.00 93.94 199 LEU A C 1
ATOM 1595 O O . LEU A 1 199 ? 11.576 -0.036 -12.470 1.00 93.94 199 LEU A O 1
ATOM 1599 N N . ARG A 1 200 ? 11.964 1.354 -14.184 1.00 94.38 200 ARG A N 1
ATOM 1600 C CA . ARG A 1 200 ? 13.264 0.773 -14.576 1.00 94.38 200 ARG A CA 1
ATOM 1601 C C . ARG A 1 200 ? 14.238 0.743 -13.402 1.00 94.38 200 ARG A C 1
ATOM 1603 O O . ARG A 1 200 ? 14.905 -0.267 -13.177 1.00 94.38 200 ARG A O 1
ATOM 1610 N N . SER A 1 201 ? 14.320 1.844 -12.661 1.00 93.50 201 SER A N 1
ATOM 1611 C CA . SER A 1 201 ? 15.201 1.977 -11.499 1.00 93.50 201 SER A CA 1
ATOM 1612 C C . SER A 1 201 ? 14.808 1.002 -10.391 1.00 93.50 201 SER A C 1
ATOM 1614 O O . SER A 1 201 ? 15.660 0.261 -9.903 1.00 93.50 201 SER A O 1
ATOM 1616 N N . PHE A 1 202 ? 13.516 0.919 -10.066 1.00 94.88 202 PHE A N 1
ATOM 1617 C CA . PHE A 1 202 ? 12.990 -0.043 -9.098 1.00 94.88 202 PHE A CA 1
ATOM 1618 C C . PHE A 1 202 ? 13.293 -1.495 -9.497 1.00 94.88 202 PHE A C 1
ATOM 1620 O O . PHE A 1 202 ? 13.842 -2.249 -8.697 1.00 94.88 202 PHE A O 1
ATOM 1627 N N . LEU A 1 203 ? 13.025 -1.881 -10.748 1.00 95.81 203 LEU A N 1
ATOM 1628 C CA . LEU A 1 203 ? 13.278 -3.244 -11.225 1.00 95.81 203 LEU A CA 1
ATOM 1629 C C . LEU A 1 203 ? 14.767 -3.609 -11.138 1.00 95.81 203 LEU A C 1
ATOM 1631 O O . LEU A 1 203 ? 15.116 -4.695 -10.677 1.00 95.81 203 LEU A O 1
ATOM 1635 N N . LYS A 1 204 ? 15.666 -2.690 -11.513 1.00 94.38 204 LYS A N 1
ATOM 1636 C CA . LYS A 1 204 ? 17.119 -2.893 -11.381 1.00 94.38 204 LYS A CA 1
ATOM 1637 C C . LYS A 1 204 ? 17.541 -3.099 -9.925 1.00 94.38 204 LYS A C 1
ATOM 1639 O O . LYS A 1 204 ? 18.362 -3.982 -9.670 1.00 94.38 204 LYS A O 1
ATOM 1644 N N . LEU A 1 205 ? 16.970 -2.325 -8.999 1.00 92.06 205 LEU A N 1
ATOM 1645 C CA . LEU A 1 205 ? 17.200 -2.469 -7.559 1.00 92.06 205 LEU A CA 1
ATOM 1646 C C . LEU A 1 205 ? 16.703 -3.821 -7.034 1.00 92.06 205 LEU A C 1
ATOM 1648 O O . LEU A 1 205 ? 17.409 -4.468 -6.263 1.00 92.06 205 LEU A O 1
ATOM 1652 N N . CYS A 1 206 ? 15.534 -4.285 -7.486 1.00 94.19 206 CYS A N 1
ATOM 1653 C CA . CYS A 1 206 ? 15.033 -5.611 -7.137 1.00 94.19 206 CYS A CA 1
ATOM 1654 C C . CYS A 1 206 ? 16.009 -6.708 -7.573 1.00 94.19 206 CYS A C 1
ATOM 1656 O O . CYS A 1 206 ? 16.363 -7.541 -6.742 1.00 94.19 206 CYS A O 1
ATOM 1658 N N . ILE A 1 207 ? 16.467 -6.690 -8.833 1.00 94.50 207 ILE A N 1
ATOM 1659 C CA . ILE A 1 207 ? 17.329 -7.734 -9.421 1.00 94.50 207 ILE A CA 1
ATOM 1660 C C . ILE A 1 207 ? 18.722 -7.745 -8.785 1.00 94.50 207 ILE A C 1
ATOM 1662 O O . ILE A 1 207 ? 19.249 -8.810 -8.460 1.00 94.50 207 ILE A O 1
ATOM 1666 N N . HIS A 1 208 ? 19.327 -6.568 -8.613 1.00 86.88 208 HIS A N 1
ATOM 1667 C CA . HIS A 1 208 ? 20.694 -6.434 -8.120 1.00 86.88 208 HIS A CA 1
ATOM 1668 C C . HIS A 1 208 ? 20.737 -5.585 -6.860 1.00 86.88 208 HIS A C 1
ATOM 1670 O O . HIS A 1 208 ? 21.196 -4.441 -6.939 1.00 86.88 208 HIS A O 1
ATOM 1676 N N . PRO A 1 209 ? 20.345 -6.142 -5.698 1.00 73.69 209 PRO A N 1
ATOM 1677 C CA . PRO A 1 209 ? 20.368 -5.367 -4.489 1.00 73.69 209 PRO A CA 1
ATOM 1678 C C . PRO A 1 209 ? 21.793 -4.829 -4.238 1.00 73.69 209 PRO A C 1
ATOM 1680 O O . PRO A 1 209 ? 22.097 -3.644 -4.338 1.00 73.69 209 PRO A O 1
ATOM 1683 N N . SER A 1 210 ? 22.751 -5.721 -4.041 1.00 64.94 210 SER A N 1
ATOM 1684 C CA . SER A 1 210 ? 24.114 -5.421 -3.577 1.00 64.94 210 SER A CA 1
ATOM 1685 C C . SER A 1 210 ? 24.946 -4.386 -4.364 1.00 64.94 210 SER A C 1
ATOM 1687 O O . SER A 1 210 ? 26.047 -4.049 -3.929 1.00 64.94 210 SER A O 1
ATOM 1689 N N . ARG A 1 211 ? 24.469 -3.867 -5.503 1.00 60.78 211 ARG A N 1
ATOM 1690 C CA . ARG A 1 211 ? 25.151 -2.845 -6.309 1.00 60.78 211 ARG A CA 1
ATOM 1691 C C . ARG A 1 211 ? 24.945 -1.405 -5.843 1.00 60.78 211 ARG A C 1
ATOM 1693 O O . ARG A 1 211 ? 25.684 -0.554 -6.329 1.00 60.78 211 ARG A O 1
ATOM 1700 N N . THR A 1 212 ? 24.028 -1.121 -4.917 1.00 64.12 212 THR A N 1
ATOM 1701 C CA . THR A 1 212 ? 23.882 0.226 -4.333 1.00 64.12 212 THR A CA 1
ATOM 1702 C C . THR A 1 212 ? 24.898 0.411 -3.195 1.00 64.12 212 THR A C 1
ATOM 1704 O O . THR A 1 212 ? 24.737 -0.200 -2.131 1.00 64.12 212 THR A O 1
ATOM 1707 N N . PRO A 1 213 ? 25.978 1.200 -3.377 1.00 58.38 213 PRO A N 1
ATOM 1708 C CA . PRO A 1 213 ? 27.041 1.302 -2.381 1.00 58.38 213 PRO A CA 1
ATOM 1709 C C . PRO A 1 213 ? 26.521 1.910 -1.071 1.00 58.38 213 PRO A C 1
ATOM 1711 O O . PRO A 1 213 ? 25.815 2.912 -1.087 1.00 58.38 213 PRO A O 1
ATOM 1714 N N . GLY A 1 214 ? 26.882 1.314 0.069 1.00 66.19 214 GLY A N 1
ATOM 1715 C CA . GLY A 1 214 ? 26.580 1.838 1.407 1.00 66.19 214 GLY A CA 1
ATOM 1716 C C . GLY A 1 214 ? 25.199 1.493 1.975 1.00 66.19 214 GLY A C 1
ATOM 1717 O O . GLY A 1 214 ? 25.058 1.466 3.193 1.00 66.19 214 GLY A O 1
ATOM 1718 N N . MET A 1 215 ? 24.209 1.158 1.143 1.00 65.12 215 MET A N 1
ATOM 1719 C CA . MET A 1 215 ? 22.836 0.960 1.624 1.00 65.12 215 MET A CA 1
ATOM 1720 C C . MET A 1 215 ? 22.592 -0.445 2.200 1.00 65.12 215 MET A C 1
ATOM 1722 O O . MET A 1 215 ? 21.952 -0.591 3.239 1.00 65.12 215 MET A O 1
ATOM 1726 N N . TRP A 1 216 ? 23.120 -1.490 1.551 1.00 70.44 216 TRP A N 1
ATOM 1727 C CA . TRP A 1 216 ? 22.678 -2.879 1.783 1.00 70.44 216 TRP A CA 1
ATOM 1728 C C . TRP A 1 216 ? 23.792 -3.846 2.207 1.00 70.44 216 TRP A C 1
ATOM 1730 O O . TRP A 1 216 ? 23.605 -5.057 2.218 1.00 70.44 216 TRP A O 1
ATOM 1740 N N . GLN A 1 217 ? 24.958 -3.325 2.599 1.00 70.06 217 GLN A N 1
ATOM 1741 C CA . GLN A 1 217 ? 26.111 -4.143 3.015 1.00 70.06 217 GLN A CA 1
ATOM 1742 C C . GLN A 1 217 ? 25.896 -4.880 4.352 1.00 70.06 217 GLN A C 1
ATOM 1744 O O . GLN A 1 217 ? 26.666 -5.776 4.685 1.00 70.06 217 GLN A O 1
ATOM 1749 N N . SER A 1 218 ? 24.866 -4.510 5.120 1.00 79.50 218 SER A N 1
ATOM 1750 C CA . SER A 1 218 ? 24.554 -5.058 6.448 1.00 79.50 218 SER A CA 1
ATOM 1751 C C . SER A 1 218 ? 23.238 -5.841 6.510 1.00 79.50 218 SER A C 1
ATOM 1753 O O . SER A 1 218 ? 22.792 -6.207 7.600 1.00 79.50 218 SER A O 1
ATOM 1755 N N . TRP A 1 219 ? 22.581 -6.060 5.369 1.00 85.06 219 TRP A N 1
ATOM 1756 C CA . TRP A 1 219 ? 21.290 -6.739 5.325 1.00 85.06 219 TRP A CA 1
ATOM 1757 C C . TRP A 1 219 ? 21.473 -8.253 5.412 1.00 85.06 219 TRP A C 1
ATOM 1759 O O . TRP A 1 219 ? 22.439 -8.812 4.900 1.00 85.06 219 TRP A O 1
ATOM 1769 N N . ASP A 1 220 ? 20.543 -8.915 6.094 1.00 85.38 220 ASP A N 1
ATOM 1770 C CA . ASP A 1 220 ? 20.457 -10.370 6.083 1.00 85.38 220 ASP A CA 1
ATOM 1771 C C . ASP A 1 220 ? 19.734 -10.837 4.808 1.00 85.38 220 ASP A C 1
ATOM 1773 O O . ASP A 1 220 ? 18.926 -10.106 4.235 1.00 85.38 220 ASP A O 1
ATOM 1777 N N . ARG A 1 221 ? 19.945 -12.091 4.394 1.00 83.94 221 ARG A N 1
ATOM 1778 C CA . ARG A 1 221 ? 19.234 -12.700 3.255 1.00 83.94 221 ARG A CA 1
ATOM 1779 C C . ARG A 1 221 ? 17.714 -12.652 3.408 1.00 83.94 221 ARG A C 1
ATOM 1781 O O . ARG A 1 221 ? 16.991 -12.660 2.414 1.00 83.94 221 ARG A O 1
ATOM 1788 N N . SER A 1 222 ? 17.214 -12.637 4.643 1.00 85.69 222 SER A N 1
ATOM 1789 C CA . SER A 1 222 ? 15.785 -12.480 4.930 1.00 85.69 222 SER A CA 1
ATOM 1790 C C . SER A 1 222 ? 15.243 -11.095 4.556 1.00 85.69 222 SER A C 1
ATOM 1792 O O . SER A 1 222 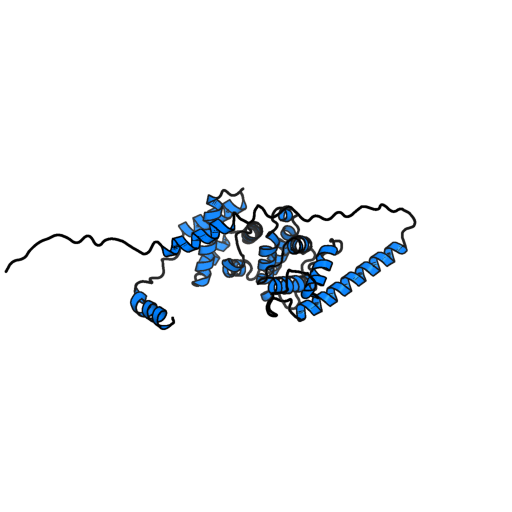? 14.054 -10.979 4.282 1.00 85.69 222 SER A O 1
ATOM 1794 N N . GLN A 1 223 ? 16.102 -10.078 4.477 1.00 86.75 223 GLN A N 1
ATOM 1795 C CA . GLN A 1 223 ? 15.757 -8.683 4.181 1.00 86.75 223 GLN A CA 1
ATOM 1796 C C . GLN A 1 223 ? 15.996 -8.313 2.714 1.00 86.75 223 GLN A C 1
ATOM 1798 O O . GLN A 1 223 ? 15.484 -7.304 2.239 1.00 86.75 223 GLN A O 1
ATOM 1803 N N . GLU A 1 224 ? 16.745 -9.135 1.980 1.00 88.31 224 GLU A N 1
ATOM 1804 C CA . GLU A 1 224 ? 16.915 -8.992 0.537 1.00 88.31 224 GLU A CA 1
ATOM 1805 C C . GLU A 1 224 ? 15.620 -9.295 -0.233 1.00 88.31 224 GLU A C 1
ATOM 1807 O O . GLU A 1 224 ? 14.714 -9.985 0.247 1.00 88.31 224 GLU A O 1
ATOM 1812 N N . THR A 1 225 ? 15.566 -8.809 -1.476 1.00 91.88 225 THR A N 1
ATOM 1813 C CA . THR A 1 225 ? 14.528 -9.167 -2.448 1.00 91.88 225 THR A CA 1
ATOM 1814 C C . THR A 1 225 ? 14.415 -10.688 -2.568 1.00 91.88 225 THR A C 1
ATOM 1816 O O . THR A 1 225 ? 15.428 -11.377 -2.727 1.00 91.88 225 THR A O 1
ATOM 1819 N N . SER A 1 226 ? 13.192 -11.223 -2.530 1.00 93.94 226 SER A N 1
ATOM 1820 C CA . SER A 1 226 ? 12.981 -12.663 -2.691 1.00 93.94 226 SER A CA 1
ATOM 1821 C C . SER A 1 226 ? 13.397 -13.149 -4.089 1.00 93.94 226 SER A C 1
ATOM 1823 O O . SER A 1 226 ? 13.442 -12.380 -5.049 1.00 93.94 226 SER A O 1
ATOM 1825 N N . GLU A 1 227 ? 13.727 -14.436 -4.220 1.00 94.81 227 GLU A N 1
ATOM 1826 C CA . GLU A 1 227 ? 14.163 -15.015 -5.499 1.00 94.81 227 GLU A CA 1
ATOM 1827 C C . GLU A 1 227 ? 13.091 -14.889 -6.587 1.00 94.81 227 GLU A C 1
ATOM 1829 O O . GLU A 1 227 ? 13.385 -14.357 -7.655 1.00 94.81 227 GLU A O 1
ATOM 1834 N N . ALA A 1 228 ? 11.841 -15.233 -6.266 1.00 95.62 228 ALA A N 1
ATOM 1835 C CA . ALA A 1 228 ? 10.702 -15.070 -7.169 1.00 95.62 228 ALA A CA 1
ATOM 1836 C C . ALA A 1 228 ? 10.528 -13.610 -7.628 1.00 95.62 228 ALA A C 1
ATOM 1838 O O . ALA A 1 228 ? 10.304 -13.341 -8.807 1.00 95.62 228 ALA A O 1
ATOM 1839 N N . THR A 1 229 ? 10.692 -12.652 -6.713 1.00 96.56 229 THR A N 1
ATOM 1840 C CA . THR A 1 229 ? 10.603 -11.218 -7.021 1.00 96.56 229 THR A CA 1
ATOM 1841 C C . THR A 1 229 ? 11.758 -10.751 -7.906 1.00 96.56 229 THR A C 1
ATOM 1843 O O . THR A 1 229 ? 11.537 -9.947 -8.809 1.00 96.56 229 THR A O 1
ATOM 1846 N N . ARG A 1 230 ? 12.976 -11.283 -7.727 1.00 96.19 230 ARG A N 1
ATOM 1847 C CA . ARG A 1 230 ? 14.121 -10.998 -8.616 1.00 96.19 230 ARG A CA 1
ATOM 1848 C C . ARG A 1 230 ? 13.899 -11.517 -10.029 1.00 96.19 230 ARG A C 1
ATOM 1850 O O . ARG A 1 230 ? 14.133 -10.778 -10.983 1.00 96.19 230 ARG A O 1
ATOM 1857 N N . GLU A 1 231 ? 13.449 -12.761 -10.160 1.00 97.25 231 GLU A N 1
ATOM 1858 C CA . GLU A 1 231 ? 13.148 -13.377 -11.455 1.00 97.25 231 GLU A CA 1
ATOM 1859 C C . GLU A 1 231 ? 12.052 -12.597 -12.181 1.00 97.25 231 GLU A C 1
ATOM 1861 O O . GLU A 1 231 ? 12.236 -12.169 -13.323 1.00 97.25 231 GLU A O 1
ATOM 1866 N N . ARG A 1 232 ? 10.949 -12.301 -11.482 1.00 97.50 232 ARG A N 1
ATOM 1867 C CA . ARG A 1 232 ? 9.850 -11.529 -12.062 1.00 97.50 232 ARG A CA 1
ATOM 1868 C C . ARG A 1 232 ? 10.274 -10.115 -12.443 1.00 97.50 232 ARG A C 1
ATOM 1870 O O . ARG A 1 232 ? 9.893 -9.636 -13.509 1.00 97.50 232 ARG A O 1
ATOM 1877 N N . ALA A 1 233 ? 11.089 -9.456 -11.620 1.00 97.38 233 ALA A N 1
ATOM 1878 C CA . ALA A 1 233 ? 11.620 -8.137 -11.941 1.00 97.38 233 ALA A CA 1
ATOM 1879 C C . ALA A 1 233 ? 12.486 -8.156 -13.211 1.00 97.38 233 ALA A C 1
ATOM 1881 O O . ALA A 1 233 ? 12.383 -7.239 -14.027 1.00 97.38 233 ALA A O 1
ATOM 1882 N N . ALA A 1 234 ? 13.297 -9.201 -13.416 1.00 97.44 234 ALA A N 1
ATOM 1883 C CA . ALA A 1 234 ? 14.100 -9.364 -14.627 1.00 97.44 234 ALA A CA 1
ATOM 1884 C C . ALA A 1 234 ? 13.229 -9.539 -15.880 1.00 97.44 234 ALA A C 1
ATOM 1886 O O . ALA A 1 234 ? 13.484 -8.898 -16.901 1.00 97.44 234 ALA A O 1
ATOM 1887 N N . GLU A 1 235 ? 12.165 -10.341 -15.796 1.00 97.06 235 GLU A N 1
ATOM 1888 C CA . GLU A 1 235 ? 11.212 -10.499 -16.898 1.00 97.06 235 GLU A CA 1
ATOM 1889 C C . GLU A 1 235 ? 10.473 -9.197 -17.229 1.00 97.06 235 GLU A C 1
ATOM 1891 O O . GLU A 1 235 ? 10.323 -8.848 -18.401 1.00 97.06 235 GLU A O 1
ATOM 1896 N N . LEU A 1 236 ? 10.009 -8.470 -16.208 1.00 95.56 236 LEU A N 1
ATOM 1897 C CA . LEU A 1 236 ? 9.330 -7.186 -16.386 1.00 95.56 236 LEU A CA 1
ATOM 1898 C C . LEU A 1 236 ? 10.265 -6.139 -17.000 1.00 95.56 236 LEU A C 1
ATOM 1900 O O . LEU A 1 236 ? 9.846 -5.404 -17.892 1.00 95.56 236 LEU A O 1
ATOM 1904 N N . LEU A 1 237 ? 11.534 -6.109 -16.584 1.00 95.69 237 LEU A N 1
ATOM 1905 C CA . LEU A 1 237 ? 12.533 -5.204 -17.150 1.00 95.69 237 LEU A CA 1
ATOM 1906 C C . LEU A 1 237 ? 12.787 -5.515 -18.630 1.00 95.69 237 LEU A C 1
ATOM 1908 O O . LEU A 1 237 ? 12.757 -4.605 -19.454 1.00 95.69 237 LEU A O 1
ATOM 1912 N N . ALA A 1 238 ? 12.936 -6.795 -18.983 1.00 95.56 238 ALA A N 1
ATOM 1913 C CA . ALA A 1 238 ? 13.104 -7.216 -20.372 1.00 95.56 238 ALA A CA 1
ATOM 1914 C C . ALA A 1 238 ? 11.887 -6.859 -21.247 1.00 95.56 238 ALA A C 1
ATOM 1916 O O . ALA A 1 238 ? 12.049 -6.415 -22.384 1.00 95.56 238 ALA A O 1
ATOM 1917 N N . LYS A 1 239 ? 10.662 -7.005 -20.719 1.00 92.88 239 LYS A N 1
ATOM 1918 C CA . LYS A 1 239 ? 9.435 -6.563 -21.407 1.00 92.88 239 LYS A CA 1
ATOM 1919 C C . LYS A 1 239 ? 9.434 -5.052 -21.641 1.00 92.88 239 LYS A C 1
ATOM 1921 O O . LYS A 1 239 ? 9.054 -4.609 -22.721 1.00 92.88 239 LYS A O 1
ATOM 1926 N N . LEU A 1 240 ? 9.868 -4.271 -20.654 1.00 91.44 240 LEU A N 1
ATOM 1927 C CA . LEU A 1 240 ? 9.930 -2.814 -20.747 1.00 91.44 240 LEU A CA 1
ATOM 1928 C C . LEU A 1 240 ? 10.956 -2.350 -21.794 1.00 91.44 240 LEU A C 1
ATOM 1930 O O . LEU A 1 240 ? 10.647 -1.485 -22.609 1.00 91.44 240 LEU A O 1
ATOM 1934 N N . ASP A 1 241 ? 12.132 -2.983 -21.826 1.00 91.19 241 ASP A N 1
ATOM 1935 C CA . ASP A 1 241 ? 13.159 -2.755 -22.851 1.00 91.19 241 ASP A CA 1
ATOM 1936 C C . ASP A 1 241 ? 12.662 -3.103 -24.262 1.00 91.19 241 ASP A C 1
ATOM 1938 O O . ASP A 1 241 ? 12.913 -2.358 -25.211 1.00 91.19 241 ASP A O 1
ATOM 1942 N N . ALA A 1 242 ? 11.914 -4.200 -24.410 1.00 90.56 242 ALA A N 1
ATOM 1943 C CA . ALA A 1 242 ? 11.326 -4.585 -25.690 1.00 90.56 242 ALA A CA 1
ATOM 1944 C C . ALA A 1 242 ? 10.278 -3.573 -26.188 1.00 90.56 242 ALA A C 1
ATOM 1946 O O . ALA A 1 242 ? 10.232 -3.286 -27.383 1.00 90.56 242 ALA A O 1
ATOM 1947 N N . LEU A 1 243 ? 9.460 -3.011 -25.289 1.00 87.31 243 LEU A N 1
ATOM 1948 C CA . LEU A 1 243 ? 8.484 -1.972 -25.637 1.00 87.31 243 LEU A CA 1
ATOM 1949 C C . LEU A 1 243 ? 9.170 -0.691 -26.125 1.00 87.31 243 LEU A C 1
ATOM 1951 O O . LEU A 1 243 ? 8.772 -0.145 -27.149 1.00 87.31 243 LEU A O 1
ATOM 1955 N N . ASP A 1 244 ? 10.235 -0.251 -25.454 1.00 86.44 244 ASP A N 1
ATOM 1956 C CA . ASP A 1 244 ? 10.969 0.950 -25.873 1.00 86.44 244 ASP A CA 1
ATOM 1957 C C . ASP A 1 244 ? 11.676 0.755 -27.225 1.00 86.44 244 ASP A C 1
ATOM 1959 O O . ASP A 1 244 ? 11.728 1.677 -28.041 1.00 86.44 244 ASP A O 1
ATOM 1963 N N . ALA A 1 245 ? 12.158 -0.457 -27.517 1.00 87.50 245 ALA A N 1
ATOM 1964 C CA . ALA A 1 245 ? 12.716 -0.783 -28.829 1.00 87.50 245 ALA A CA 1
ATOM 1965 C C . ALA A 1 245 ? 11.664 -0.714 -29.956 1.00 87.50 245 ALA A C 1
ATOM 1967 O O . ALA A 1 245 ? 11.981 -0.283 -31.068 1.00 87.50 245 ALA A O 1
ATOM 1968 N N . LEU A 1 246 ? 10.415 -1.109 -29.679 1.00 85.69 246 LEU A N 1
ATOM 1969 C CA . LEU A 1 246 ? 9.302 -0.992 -30.627 1.00 85.69 246 LEU A CA 1
ATOM 1970 C C . LEU A 1 246 ? 8.914 0.473 -30.868 1.00 85.69 246 LEU A C 1
ATOM 1972 O O . LEU A 1 246 ? 8.757 0.873 -32.024 1.00 85.69 246 LEU A O 1
ATOM 1976 N N . ASP A 1 247 ? 8.825 1.277 -29.806 1.00 81.31 247 ASP A N 1
ATOM 1977 C CA . ASP A 1 247 ? 8.499 2.708 -29.888 1.00 81.31 247 ASP A CA 1
ATOM 1978 C C . ASP A 1 247 ? 9.581 3.489 -30.665 1.00 81.31 247 ASP A C 1
ATOM 1980 O O . ASP A 1 247 ? 9.276 4.342 -31.510 1.00 81.31 247 ASP A O 1
ATOM 1984 N N . ALA A 1 248 ? 10.857 3.144 -30.455 1.00 78.00 248 ALA A N 1
ATOM 1985 C CA . ALA A 1 248 ? 11.978 3.698 -31.211 1.00 78.00 248 ALA A CA 1
ATOM 1986 C C . ALA A 1 248 ? 11.940 3.282 -32.694 1.00 78.00 248 ALA A C 1
ATOM 1988 O O . ALA A 1 248 ? 12.134 4.117 -33.579 1.00 78.00 248 ALA A O 1
ATOM 1989 N N . GLY A 1 249 ? 11.636 2.013 -32.991 1.00 70.62 249 GLY A N 1
ATOM 1990 C CA . GLY A 1 249 ? 11.524 1.503 -34.363 1.00 70.62 249 GLY A CA 1
ATOM 1991 C C . GLY A 1 249 ? 10.359 2.108 -35.159 1.00 70.62 249 GLY A C 1
ATOM 1992 O O . GLY A 1 249 ? 10.502 2.390 -36.351 1.00 70.62 249 GLY A O 1
ATOM 1993 N N . ALA A 1 250 ? 9.226 2.369 -34.502 1.00 61.03 250 ALA A N 1
ATOM 1994 C CA . ALA A 1 250 ? 8.077 3.045 -35.106 1.00 61.03 250 ALA A CA 1
ATOM 1995 C C . ALA A 1 250 ? 8.359 4.534 -35.384 1.00 61.03 250 ALA A C 1
ATOM 1997 O O . ALA A 1 250 ? 7.974 5.054 -36.436 1.00 61.03 250 ALA A O 1
ATOM 1998 N N . SER A 1 251 ? 9.095 5.202 -34.490 1.00 54.53 251 SER A N 1
ATOM 1999 C CA . SER A 1 251 ? 9.460 6.620 -34.631 1.00 54.53 251 SER A CA 1
ATOM 2000 C C . SER A 1 251 ? 10.469 6.874 -35.759 1.00 54.53 251 SER A C 1
ATOM 2002 O O . SER A 1 251 ? 10.391 7.905 -36.429 1.00 54.53 251 SER A O 1
ATOM 2004 N N . ILE A 1 252 ? 11.356 5.914 -36.055 1.00 54.59 252 ILE A N 1
ATOM 2005 C CA . ILE A 1 252 ? 12.316 6.005 -37.175 1.00 54.59 252 ILE A CA 1
ATOM 2006 C C . ILE A 1 252 ? 11.611 5.968 -38.545 1.00 54.59 252 ILE A C 1
ATOM 2008 O O . ILE A 1 252 ? 12.117 6.532 -39.513 1.00 54.59 252 ILE A O 1
ATOM 2012 N N . SER A 1 253 ? 10.409 5.387 -38.641 1.00 47.72 253 SER A N 1
ATOM 2013 C CA . SER A 1 253 ? 9.613 5.443 -39.881 1.00 47.72 253 SER A CA 1
ATOM 2014 C C . SER A 1 253 ? 8.884 6.780 -40.076 1.00 47.72 253 SER A C 1
ATOM 2016 O O . SER A 1 253 ? 8.320 7.013 -41.142 1.00 47.72 253 SER A O 1
ATOM 2018 N N . SER A 1 254 ? 8.892 7.666 -39.073 1.00 43.41 254 SER A N 1
ATOM 2019 C CA . SER A 1 254 ? 8.137 8.923 -39.075 1.00 43.41 254 SER A CA 1
ATOM 2020 C C . SER A 1 254 ? 8.907 10.075 -38.425 1.00 43.41 254 SER A C 1
ATOM 2022 O O . SER A 1 254 ? 8.384 10.724 -37.532 1.00 43.41 254 SER A O 1
ATOM 2024 N N . SER A 1 255 ? 10.148 10.363 -38.825 1.00 38.56 255 SER A N 1
ATOM 2025 C CA . SER A 1 255 ? 10.711 11.708 -38.595 1.00 38.56 255 SER A CA 1
ATOM 2026 C C . SER A 1 255 ? 12.010 11.958 -39.364 1.00 38.56 255 SER A C 1
ATOM 2028 O O . SER A 1 255 ? 13.044 11.343 -39.131 1.00 38.56 255 SER A O 1
ATOM 2030 N N . THR A 1 256 ? 11.954 12.922 -40.284 1.00 39.22 256 THR A N 1
ATOM 2031 C CA . THR A 1 256 ? 13.106 13.728 -40.707 1.00 39.22 256 THR A CA 1
ATOM 2032 C C . THR A 1 256 ? 12.962 15.098 -40.030 1.00 39.22 256 THR A C 1
ATOM 2034 O O . THR A 1 256 ? 11.872 15.662 -40.102 1.00 39.22 256 THR A O 1
ATOM 2037 N N . LEU A 1 257 ? 14.065 15.620 -39.463 1.00 40.16 257 LEU A N 1
ATOM 2038 C CA . LEU A 1 257 ? 14.263 16.946 -38.821 1.00 40.16 257 LEU A CA 1
ATOM 2039 C C . LEU A 1 257 ? 13.547 17.134 -37.456 1.00 40.16 257 LEU A C 1
ATOM 2041 O O . LEU A 1 257 ? 12.360 16.874 -37.353 1.00 40.16 257 LEU A O 1
ATOM 2045 N N . ASN A 1 258 ? 14.141 17.624 -36.357 1.00 37.22 258 ASN A N 1
ATOM 2046 C CA . ASN A 1 258 ? 15.363 18.406 -36.148 1.00 37.22 258 ASN A CA 1
ATOM 2047 C C . ASN A 1 258 ? 15.883 18.339 -34.692 1.00 37.22 258 ASN A C 1
ATOM 2049 O O . ASN A 1 258 ? 15.096 18.301 -33.753 1.00 37.22 258 ASN A O 1
ATOM 2053 N N . THR A 1 259 ? 17.214 18.431 -34.597 1.00 33.78 259 THR A N 1
ATOM 2054 C CA . THR A 1 259 ? 18.081 19.224 -33.690 1.00 33.78 259 THR A CA 1
ATOM 2055 C C . THR A 1 259 ? 17.929 19.158 -32.158 1.00 33.78 259 THR A C 1
ATOM 2057 O O . THR A 1 259 ? 17.141 19.875 -31.554 1.00 33.78 259 THR A O 1
ATOM 2060 N N . GLU A 1 260 ? 18.799 18.343 -31.552 1.00 36.47 260 GLU A N 1
ATOM 2061 C CA . GLU A 1 260 ? 19.879 18.713 -30.609 1.00 36.47 260 GLU A CA 1
ATOM 2062 C C . GLU A 1 260 ? 19.704 19.978 -29.733 1.00 36.47 260 GLU A C 1
ATOM 2064 O O . GLU A 1 260 ? 19.887 21.103 -30.196 1.00 36.47 260 GLU A O 1
ATOM 2069 N N . VAL A 1 261 ? 19.471 19.770 -28.428 1.00 31.38 261 VAL A N 1
ATOM 2070 C CA . VAL A 1 261 ? 19.883 20.685 -27.348 1.00 31.38 261 VAL A CA 1
ATOM 2071 C C . VAL A 1 261 ? 20.427 19.852 -26.184 1.00 31.38 261 VAL A C 1
ATOM 2073 O O . VAL A 1 261 ? 19.747 18.988 -25.634 1.00 31.38 261 VAL A O 1
ATOM 2076 N N . GLU A 1 262 ? 21.684 20.125 -25.858 1.00 34.62 262 GLU A N 1
ATOM 2077 C CA . GLU A 1 262 ? 22.486 19.616 -24.748 1.00 34.62 262 GLU A CA 1
ATOM 2078 C C . GLU A 1 262 ? 22.118 20.362 -23.448 1.00 34.62 262 GLU A C 1
ATOM 2080 O O . GLU A 1 262 ? 22.057 21.592 -23.460 1.00 34.62 262 GLU A O 1
ATOM 2085 N N . ASP A 1 263 ? 21.894 19.660 -22.326 1.00 27.86 263 ASP A N 1
ATOM 2086 C CA . ASP A 1 263 ? 21.829 20.298 -21.000 1.00 27.86 263 ASP A CA 1
ATOM 2087 C C . ASP A 1 263 ? 22.558 19.486 -19.916 1.00 27.86 263 ASP A C 1
ATOM 2089 O O . ASP A 1 263 ? 22.538 18.254 -19.862 1.00 27.86 263 ASP A O 1
ATOM 2093 N N . GLN A 1 264 ? 23.269 20.239 -19.084 1.00 32.38 264 GLN A N 1
ATOM 2094 C CA . GLN A 1 264 ? 24.361 19.848 -18.211 1.00 32.38 264 GLN A CA 1
ATOM 2095 C C . GLN A 1 264 ? 23.859 19.332 -16.860 1.00 32.38 264 GLN A C 1
ATOM 2097 O O . GLN A 1 264 ? 23.197 20.032 -16.097 1.00 32.38 264 GLN A O 1
ATOM 2102 N N . SER A 1 265 ? 24.294 18.129 -16.491 1.00 31.86 265 SER A N 1
ATOM 2103 C CA . SER A 1 265 ? 24.141 17.598 -15.134 1.00 31.86 265 SER A CA 1
ATOM 2104 C C . SER A 1 265 ? 25.134 18.247 -14.162 1.00 31.86 265 SER A C 1
ATOM 2106 O O 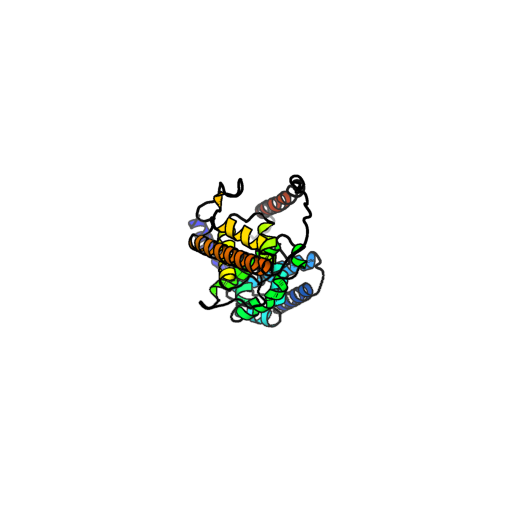. SER A 1 265 ? 26.345 18.231 -14.394 1.00 31.86 265 SER A O 1
ATOM 2108 N N . ARG A 1 266 ? 24.639 18.753 -13.023 1.00 29.97 266 ARG A N 1
ATOM 2109 C CA . ARG A 1 266 ? 25.445 19.052 -11.823 1.00 29.97 266 ARG A CA 1
ATOM 2110 C C . ARG A 1 266 ? 24.958 18.224 -10.620 1.00 29.97 266 ARG A C 1
ATOM 2112 O O . ARG A 1 266 ? 23.761 17.960 -10.532 1.00 29.97 266 ARG A O 1
ATOM 2119 N N . PRO A 1 267 ? 25.845 17.824 -9.686 1.00 36.22 267 PRO A N 1
ATOM 2120 C CA . PRO A 1 267 ? 25.532 16.879 -8.616 1.00 36.22 267 PRO A CA 1
ATOM 2121 C C . PRO A 1 267 ? 25.022 17.583 -7.350 1.00 36.22 267 PRO A C 1
ATOM 2123 O O . PRO A 1 267 ? 25.618 18.548 -6.872 1.00 36.22 267 PRO A O 1
ATOM 2126 N N . PHE A 1 268 ? 23.927 17.065 -6.790 1.00 30.55 268 PHE A N 1
ATOM 2127 C CA . PHE A 1 268 ? 23.221 17.603 -5.627 1.00 30.55 268 PHE A CA 1
ATOM 2128 C C . PHE A 1 268 ? 23.518 16.752 -4.382 1.00 30.55 268 PHE A C 1
ATOM 2130 O O . PHE A 1 268 ? 22.722 15.918 -3.965 1.00 30.55 268 PHE A O 1
ATOM 2137 N N . THR A 1 269 ? 24.694 16.939 -3.787 1.00 39.62 269 THR A N 1
ATOM 2138 C CA . THR A 1 269 ? 25.029 16.385 -2.466 1.00 39.62 269 THR A CA 1
ATOM 2139 C C . THR A 1 269 ? 25.534 17.523 -1.591 1.00 39.62 269 THR A C 1
ATOM 2141 O O . THR A 1 269 ? 26.631 17.998 -1.867 1.00 39.62 269 THR A O 1
ATOM 2144 N N . LEU A 1 270 ? 24.738 17.966 -0.598 1.00 41.31 270 LEU A N 1
ATOM 2145 C CA . LEU A 1 270 ? 25.140 18.644 0.665 1.00 41.31 270 LEU A CA 1
ATOM 2146 C C . LEU A 1 270 ? 24.051 19.582 1.241 1.00 41.31 270 LEU A C 1
ATOM 2148 O O . LEU A 1 270 ? 24.313 20.764 1.451 1.00 41.31 270 LEU A O 1
ATOM 2152 N N . TRP A 1 271 ? 22.838 19.099 1.559 1.00 39.53 271 TRP A N 1
ATOM 2153 C CA . TRP A 1 271 ? 21.917 19.967 2.326 1.00 39.53 271 TRP A CA 1
ATOM 2154 C C . TRP A 1 271 ? 21.019 19.345 3.408 1.00 39.53 271 TRP A C 1
ATOM 2156 O O . TRP A 1 271 ? 20.412 20.090 4.165 1.00 39.53 271 TRP A O 1
ATOM 2166 N N . ILE A 1 272 ? 20.973 18.028 3.623 1.00 35.25 272 ILE A N 1
ATOM 2167 C CA . ILE A 1 272 ? 20.024 17.471 4.611 1.00 35.25 272 ILE A CA 1
ATOM 2168 C C . ILE A 1 272 ? 20.767 16.748 5.735 1.00 35.25 272 ILE A C 1
ATOM 2170 O O . ILE A 1 272 ? 20.818 15.528 5.772 1.00 35.25 272 ILE A O 1
ATOM 2174 N N . TRP A 1 273 ? 21.384 17.510 6.645 1.00 32.72 273 TRP A N 1
ATOM 2175 C CA . TRP A 1 273 ? 21.957 16.955 7.887 1.00 32.72 273 TRP A CA 1
ATOM 2176 C C . TRP A 1 273 ? 21.652 17.758 9.163 1.00 32.72 273 TRP A C 1
ATOM 2178 O O . TRP A 1 273 ? 22.132 17.395 10.232 1.00 32.72 273 TRP A O 1
ATOM 2188 N N . GLN A 1 274 ? 20.818 18.805 9.114 1.00 38.69 274 GLN A N 1
ATOM 2189 C CA . GLN A 1 274 ? 20.484 19.600 10.313 1.00 38.69 274 GLN A CA 1
ATOM 2190 C C . GLN A 1 274 ? 19.078 19.372 10.891 1.00 38.69 274 GLN A C 1
ATOM 2192 O O . GLN A 1 274 ? 18.834 19.777 12.022 1.00 38.69 274 GLN A O 1
ATOM 2197 N N . SER A 1 275 ? 18.191 18.636 10.214 1.00 33.69 275 SER A N 1
ATOM 2198 C CA . SER A 1 275 ? 16.842 18.333 10.738 1.00 33.69 275 SER A CA 1
ATOM 2199 C C . SER A 1 275 ? 16.746 16.994 11.487 1.00 33.69 275 SER A C 1
ATOM 2201 O O . SER A 1 275 ? 15.724 16.700 12.099 1.00 33.69 275 SER A O 1
ATOM 2203 N N . PHE A 1 276 ? 17.811 16.183 11.481 1.00 37.19 276 PHE A N 1
ATOM 2204 C CA . PHE A 1 276 ? 17.786 14.816 12.020 1.00 37.19 276 PHE A CA 1
ATOM 2205 C C . PHE A 1 276 ? 18.137 14.709 13.517 1.00 37.19 276 PHE A C 1
ATOM 2207 O O . PHE A 1 276 ? 17.879 13.682 14.139 1.00 37.19 276 PHE A O 1
ATOM 2214 N N . THR A 1 277 ? 18.689 15.756 14.141 1.00 39.19 277 THR A N 1
ATOM 2215 C CA . THR A 1 277 ? 19.113 15.698 15.556 1.00 39.19 277 THR A CA 1
ATOM 2216 C C . THR A 1 277 ? 18.048 16.158 16.556 1.00 39.19 277 THR A C 1
ATOM 2218 O O . THR A 1 277 ? 18.216 15.933 17.753 1.00 39.19 277 THR A O 1
ATOM 2221 N N . GLN A 1 278 ? 16.927 16.730 16.099 1.00 41.97 278 GLN A N 1
ATOM 2222 C CA . GLN A 1 278 ? 15.816 17.129 16.976 1.00 41.97 278 GLN A CA 1
ATOM 2223 C C . GLN A 1 278 ? 14.761 16.024 17.155 1.00 41.97 278 GLN A C 1
ATOM 2225 O O . GLN A 1 278 ? 14.285 15.830 18.269 1.00 41.97 278 GLN A O 1
ATOM 2230 N N . LEU A 1 279 ? 14.498 15.206 16.130 1.00 39.44 279 LEU A N 1
ATOM 2231 C CA . LEU A 1 279 ? 13.478 14.145 16.181 1.00 39.44 279 LEU A CA 1
ATOM 2232 C C . LEU A 1 279 ? 13.882 12.925 17.041 1.00 39.44 279 LEU A C 1
ATOM 2234 O O . LEU A 1 279 ? 13.031 12.222 17.586 1.00 39.44 279 LEU A O 1
ATOM 2238 N N . LEU A 1 280 ? 15.186 12.693 17.226 1.00 41.09 280 LEU A N 1
ATOM 2239 C CA . LEU A 1 280 ? 15.695 11.615 18.086 1.00 41.09 280 LEU A CA 1
ATOM 2240 C C . LEU A 1 280 ? 15.704 11.974 19.580 1.00 41.09 280 LEU A C 1
ATOM 2242 O O . LEU A 1 280 ? 15.948 11.105 20.417 1.00 41.09 280 LEU A O 1
ATOM 2246 N N . ARG A 1 281 ? 15.422 13.233 19.945 1.00 39.12 281 ARG A N 1
ATOM 2247 C CA . ARG A 1 281 ? 15.344 13.635 21.356 1.00 39.12 281 ARG A CA 1
ATOM 2248 C C . ARG A 1 281 ? 13.986 13.304 21.975 1.00 39.12 281 ARG A C 1
ATOM 2250 O O . ARG A 1 281 ? 13.945 12.917 23.140 1.00 39.12 281 ARG A O 1
ATOM 2257 N N . ASP A 1 282 ? 12.913 13.364 21.192 1.00 41.25 282 ASP A N 1
ATOM 2258 C CA . ASP A 1 282 ? 11.548 13.252 21.719 1.00 41.25 282 ASP A CA 1
ATOM 2259 C C . ASP A 1 282 ? 11.058 11.800 21.815 1.00 41.25 282 ASP A C 1
ATOM 2261 O O . ASP A 1 282 ? 10.343 11.444 22.753 1.00 41.25 282 ASP A O 1
ATOM 2265 N N . THR A 1 283 ? 11.550 10.911 20.948 1.00 47.09 283 THR A N 1
ATOM 2266 C CA . THR A 1 283 ? 11.267 9.466 21.035 1.00 47.09 283 THR A CA 1
ATOM 2267 C C . THR A 1 283 ? 11.997 8.788 22.199 1.00 47.09 283 THR A C 1
ATOM 2269 O O . THR A 1 283 ? 11.465 7.858 22.806 1.00 47.09 283 THR A O 1
ATOM 2272 N N . TRP A 1 284 ? 13.171 9.289 22.603 1.00 39.50 284 TRP A N 1
ATOM 2273 C CA . TRP A 1 284 ? 13.934 8.716 23.721 1.00 39.50 284 TRP A CA 1
ATOM 2274 C C . TRP A 1 284 ? 13.436 9.170 25.109 1.00 39.50 284 TRP A C 1
ATOM 2276 O O . TRP A 1 284 ? 13.626 8.470 26.105 1.00 39.50 284 TRP A O 1
ATOM 2286 N N . ILE A 1 285 ? 12.745 10.315 25.197 1.00 44.16 285 ILE A N 1
ATOM 2287 C CA . ILE A 1 285 ? 12.181 10.833 26.458 1.00 44.16 285 ILE A CA 1
ATOM 2288 C C . ILE A 1 285 ? 10.901 10.076 26.866 1.00 44.16 285 ILE A C 1
ATOM 2290 O O . ILE A 1 285 ? 10.632 9.933 28.063 1.00 44.16 285 ILE A O 1
ATOM 2294 N N . TRP A 1 286 ? 10.156 9.509 25.909 1.00 41.72 286 TRP A N 1
ATOM 2295 C CA . TRP A 1 286 ? 8.919 8.768 26.189 1.00 41.72 286 TRP A CA 1
ATOM 2296 C C . TRP A 1 286 ? 9.178 7.415 26.874 1.00 41.72 286 TRP A C 1
ATOM 2298 O O . TRP A 1 286 ? 8.491 7.052 27.829 1.00 41.72 286 TRP A O 1
ATOM 2308 N N . GLN A 1 287 ? 10.256 6.719 26.493 1.00 43.34 287 GLN A N 1
ATOM 2309 C CA . GLN A 1 287 ? 10.598 5.411 27.065 1.00 43.34 287 GLN A CA 1
ATOM 2310 C C . GLN A 1 287 ? 11.104 5.493 28.522 1.00 43.34 287 GLN A C 1
ATOM 2312 O O . GLN A 1 287 ? 11.070 4.499 29.243 1.00 43.34 287 GLN A O 1
ATOM 2317 N N . ARG A 1 288 ? 11.517 6.682 28.997 1.00 40.03 288 ARG A N 1
ATOM 2318 C CA . ARG A 1 288 ? 11.976 6.892 30.385 1.00 40.03 288 ARG A CA 1
ATOM 2319 C C . ARG A 1 288 ? 10.852 7.259 31.357 1.00 40.03 288 ARG A C 1
ATOM 2321 O O . ARG A 1 288 ? 10.933 6.884 32.526 1.00 40.03 288 ARG A O 1
ATOM 2328 N N . LYS A 1 289 ? 9.798 7.947 30.895 1.00 40.69 289 LYS A N 1
ATOM 2329 C CA . LYS A 1 289 ? 8.674 8.371 31.754 1.00 40.69 289 LYS A CA 1
ATOM 2330 C C . LYS A 1 289 ? 7.745 7.220 32.153 1.00 40.69 289 LYS A C 1
ATOM 2332 O O . LYS A 1 289 ? 7.229 7.241 33.264 1.00 40.69 289 LYS A O 1
ATOM 2337 N N . ALA A 1 290 ? 7.624 6.178 31.330 1.00 41.34 290 ALA A N 1
ATOM 2338 C CA . ALA A 1 290 ? 6.844 4.984 31.675 1.00 41.34 290 ALA A CA 1
ATOM 2339 C C . ALA A 1 290 ? 7.488 4.114 32.779 1.00 41.34 290 ALA A C 1
ATOM 2341 O O . ALA A 1 290 ? 6.818 3.276 33.373 1.00 41.34 290 ALA A O 1
ATOM 2342 N N . GLN A 1 291 ? 8.776 4.315 33.089 1.00 39.62 291 GLN A N 1
ATOM 2343 C CA . GLN A 1 291 ? 9.496 3.551 34.119 1.00 39.62 291 GLN A CA 1
ATOM 2344 C C . GLN A 1 291 ? 9.683 4.294 35.449 1.00 39.62 291 GLN A C 1
ATOM 2346 O O . GLN A 1 291 ? 10.159 3.689 36.404 1.00 39.62 291 GLN A O 1
ATOM 2351 N N . THR A 1 292 ? 9.314 5.578 35.543 1.00 40.66 292 THR A N 1
ATOM 2352 C CA . THR A 1 292 ? 9.536 6.387 36.761 1.00 40.66 292 THR A CA 1
ATOM 2353 C C . THR A 1 292 ? 8.278 6.710 37.571 1.00 40.66 292 THR A C 1
ATOM 2355 O O . THR A 1 292 ? 8.417 7.291 38.641 1.00 40.66 292 THR A O 1
ATOM 2358 N N . SER A 1 293 ? 7.071 6.312 37.146 1.00 38.62 293 SER A N 1
ATOM 2359 C CA . SER A 1 293 ? 5.836 6.584 37.911 1.00 38.62 293 SER A CA 1
ATOM 2360 C C . SER A 1 293 ? 5.366 5.438 38.818 1.00 38.62 293 SER A C 1
ATOM 2362 O O . SER A 1 293 ? 4.266 5.508 39.358 1.00 38.62 293 SER A O 1
ATOM 2364 N N . ILE A 1 294 ? 6.175 4.390 39.012 1.00 46.22 294 ILE A N 1
ATOM 2365 C CA . ILE A 1 294 ? 5.920 3.349 40.018 1.00 46.22 294 ILE A CA 1
ATOM 2366 C C . ILE A 1 294 ? 6.999 3.471 41.092 1.00 46.22 294 ILE A C 1
ATOM 2368 O O . ILE A 1 294 ? 8.057 2.850 41.012 1.00 46.22 294 ILE A O 1
ATOM 2372 N N . GLY A 1 295 ? 6.742 4.310 42.091 1.00 40.59 295 GLY A N 1
ATOM 2373 C CA . 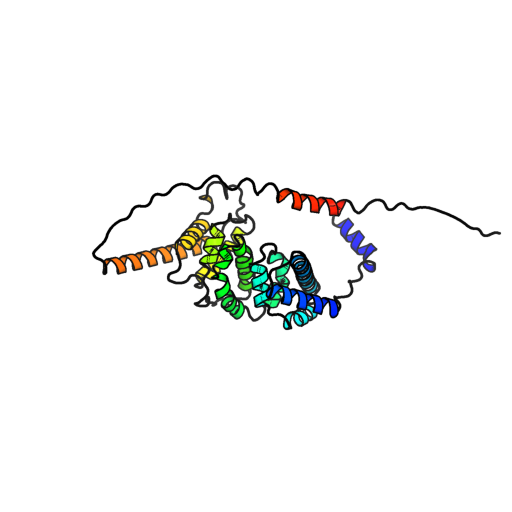GLY A 1 295 ? 7.587 4.400 43.272 1.00 40.59 295 GLY A CA 1
ATOM 2374 C C . GLY A 1 295 ? 7.293 5.627 44.122 1.00 40.59 295 GLY A C 1
ATOM 2375 O O . GLY A 1 295 ? 7.549 6.744 43.691 1.00 40.59 295 GLY A O 1
ATOM 2376 N N . VAL A 1 296 ? 6.880 5.362 45.362 1.00 42.31 296 VAL A N 1
ATOM 2377 C CA . VAL A 1 296 ? 6.753 6.282 46.507 1.00 42.31 296 VAL A CA 1
ATOM 2378 C C . VAL A 1 296 ? 5.383 6.957 46.641 1.00 42.31 296 VAL A C 1
ATOM 2380 O O . VAL A 1 296 ? 5.187 8.123 46.318 1.00 42.31 296 VAL A O 1
ATOM 2383 N N . GLY A 1 297 ? 4.434 6.188 47.178 1.00 36.25 297 GLY A N 1
ATOM 2384 C CA . GLY A 1 297 ? 3.353 6.713 48.007 1.00 36.25 297 GLY A CA 1
ATOM 2385 C C . GLY A 1 297 ? 3.608 6.260 49.441 1.00 36.25 297 GLY A C 1
ATOM 2386 O O . GLY A 1 297 ? 3.518 5.067 49.729 1.00 36.25 297 GLY A O 1
ATOM 2387 N N . ASP A 1 298 ? 4.004 7.207 50.288 1.00 38.59 298 ASP A N 1
ATOM 2388 C CA . ASP A 1 298 ? 4.253 7.042 51.715 1.00 38.59 298 ASP A CA 1
ATOM 2389 C C . ASP A 1 298 ? 3.012 6.509 52.443 1.00 38.59 298 ASP A C 1
ATOM 2391 O O . ASP A 1 298 ? 1.912 7.050 52.325 1.00 38.59 298 ASP A O 1
ATOM 2395 N N . ILE A 1 299 ? 3.202 5.445 53.223 1.00 43.16 299 ILE A N 1
ATOM 2396 C CA . ILE A 1 299 ? 2.212 4.969 54.188 1.00 43.16 299 ILE A CA 1
ATOM 2397 C C . ILE A 1 299 ? 2.415 5.780 55.470 1.00 43.16 299 ILE A C 1
ATOM 2399 O O . ILE A 1 299 ? 3.287 5.493 56.292 1.00 43.16 299 ILE A O 1
ATOM 2403 N N . GLU A 1 300 ? 1.598 6.817 55.613 1.00 43.44 300 GLU A N 1
ATOM 2404 C CA . GLU A 1 300 ? 1.391 7.571 56.844 1.00 43.44 300 GLU A CA 1
ATOM 2405 C C . GLU A 1 300 ? 0.598 6.691 57.830 1.00 43.44 300 GLU A C 1
ATOM 2407 O O . GLU A 1 300 ? -0.564 6.354 57.606 1.00 43.44 300 GLU A O 1
ATOM 2412 N N . MET A 1 301 ? 1.257 6.241 58.904 1.00 52.50 301 MET A N 1
ATOM 2413 C CA . MET A 1 301 ? 0.654 5.424 59.962 1.00 52.50 301 MET A CA 1
ATOM 2414 C C . MET A 1 301 ? 0.275 6.283 61.168 1.00 52.50 301 MET A C 1
ATOM 2416 O O . MET A 1 301 ? 1.144 6.779 61.885 1.00 52.50 301 MET A O 1
ATOM 2420 N N . GLY A 1 302 ? -1.027 6.319 61.454 1.00 43.81 302 GLY A N 1
ATOM 2421 C CA . GLY A 1 302 ? -1.601 6.571 62.780 1.00 43.81 302 GLY A CA 1
ATOM 2422 C C . GLY A 1 302 ? -2.660 7.682 62.809 1.00 43.81 302 GLY A C 1
ATOM 2423 O O . GLY A 1 302 ? -2.662 8.519 61.912 1.00 43.81 302 GLY A O 1
ATOM 2424 N N . PRO A 1 303 ? -3.528 7.761 63.845 1.00 53.56 303 PRO A N 1
ATOM 2425 C CA . PRO A 1 303 ? -3.549 6.958 65.077 1.00 53.56 303 PRO A CA 1
ATOM 2426 C C . PRO A 1 303 ? -4.943 6.412 65.502 1.00 53.56 303 PRO A C 1
ATOM 2428 O O . PRO A 1 303 ? -5.983 6.970 65.175 1.00 53.56 303 PRO A O 1
ATOM 2431 N N . GLY A 1 304 ? -4.938 5.410 66.395 1.00 41.06 304 GLY A N 1
ATOM 2432 C CA . GLY A 1 304 ? -5.685 5.521 67.660 1.00 41.06 304 GLY A CA 1
ATOM 2433 C C . GLY A 1 304 ? -6.955 4.685 67.921 1.00 41.06 304 GLY A C 1
ATOM 2434 O O . GLY A 1 304 ? -7.878 4.629 67.118 1.00 41.06 304 GLY A O 1
ATOM 2435 N N . SER A 1 305 ? -7.014 4.227 69.185 1.00 42.50 305 SER A N 1
ATOM 2436 C CA . SER A 1 305 ? -8.171 3.861 70.043 1.00 42.50 305 SER A CA 1
ATOM 2437 C C . SER A 1 305 ? -8.594 2.377 70.028 1.00 42.50 305 SER A C 1
ATOM 2439 O O . SER A 1 305 ? -8.938 1.833 68.990 1.00 42.50 305 SER A O 1
ATOM 2441 N N . GLN A 1 306 ? -8.292 1.601 71.082 1.00 47.91 306 GLN A N 1
ATOM 2442 C CA . GLN A 1 306 ? -8.866 1.506 72.451 1.00 47.91 306 GLN A CA 1
ATOM 2443 C C . GLN A 1 306 ? -9.972 0.437 72.577 1.00 47.91 306 GLN A C 1
ATOM 2445 O O . GLN A 1 306 ? -10.860 0.342 71.740 1.00 47.91 306 GLN A O 1
ATOM 2450 N N . GLY A 1 307 ? -9.898 -0.323 73.675 1.00 48.06 307 GLY A N 1
ATOM 2451 C CA . GLY A 1 307 ? -10.855 -1.334 74.146 1.00 48.06 307 GLY A CA 1
ATOM 2452 C C . GLY A 1 307 ? -10.103 -2.373 74.989 1.00 48.06 307 GLY A C 1
ATOM 2453 O O . GLY A 1 307 ? -9.487 -3.271 74.432 1.00 48.06 307 GLY A O 1
ATOM 2454 N N . GLU A 1 308 ? -9.813 -2.105 76.266 1.00 52.50 308 GLU A N 1
ATOM 2455 C CA . GLU A 1 308 ? -10.633 -2.500 77.433 1.00 52.50 308 GLU A CA 1
ATOM 2456 C C . GLU A 1 308 ? -11.068 -3.975 77.419 1.00 52.50 308 GLU A C 1
ATOM 2458 O O . GLU A 1 308 ? -12.059 -4.341 76.793 1.00 52.50 308 GLU A O 1
ATOM 2463 N N . THR A 1 309 ? -10.336 -4.827 78.142 1.00 59.62 309 THR A N 1
ATOM 2464 C CA . THR A 1 309 ? -10.797 -5.562 79.344 1.00 59.62 309 THR A CA 1
ATOM 2465 C C . THR A 1 309 ? -9.643 -6.332 79.978 1.00 59.62 309 THR A C 1
ATOM 2467 O O . THR A 1 309 ? -8.719 -6.738 79.239 1.00 59.62 309 THR A O 1
#

Sequence (309 aa):
MSDRAQFYLAEQHAAFTSLPGPSAQDIEELVDTAVAFTHDVTTQELDEKFIDAVMTCNSLIGEQAVREVKNISSHVDHLQILKVFIRNTRFRISHISALVSLAIEGKEHAYLRDLSAFMTDQSLLDYPDAYQPIIEVLALILPYLPSQFTTPLEFDLSLTFKLFLRNDPGRDTWRQYSDTLIYYLDRGAFKAGSDKEPLRSFLKLCIHPSRTPGMWQSWDRSQETSEATRERAAELLAKLDALDALDAGASISSSTLNTEVEDQSRPFTLWIWQSFTQLLRDTWIWQRKAQTSIGVGDIEMGPGSQGET